Protein AF-A0A925WGH1-F1 (afdb_monomer)

Radius of gyration: 21.68 Å; Cα contacts (8 Å, |Δi|>4): 429; chains: 1; bounding box: 52×58×52 Å

Mean predicted aligned error: 11.9 Å

pLDDT: mean 77.91, std 24.42, range [24.41, 98.56]

Sequence (224 aa):
MNVTDFHYSFQSMNTTSNRLSAKKLHCAAAFIGALLLISIQCGCTTPARLLDRETVMGQLQKGQTPAQVRQILGTPAYSETGANNKTMDVFIVQIPTLVEVGRMASLEVRSVFVRYDGAGKAEKFSHHIGHAKGFAVARGEIWRAGRPLSMEKIRQIKPGETTKDEAIDLFGPPTIEGFDVYGLTLLRWIYAEGRDVSILRGQELLVRVDVEVVMDFAHRNLKP

Structure (mmCIF, N/CA/C/O backbone):
data_AF-A0A925WGH1-F1
#
_entry.id   AF-A0A925WGH1-F1
#
loop_
_atom_site.group_PDB
_atom_site.id
_atom_site.type_symbol
_atom_site.label_atom_id
_atom_site.label_alt_id
_atom_site.label_comp_id
_atom_site.label_asym_id
_atom_site.label_entity_id
_atom_site.label_seq_id
_atom_site.pdbx_PDB_ins_code
_atom_site.Cartn_x
_atom_site.Cartn_y
_atom_site.Cartn_z
_atom_site.occupancy
_atom_site.B_iso_or_equiv
_atom_site.auth_seq_id
_atom_site.auth_comp_id
_atom_site.auth_asym_id
_atom_site.auth_atom_id
_atom_site.pdbx_PDB_model_num
ATOM 1 N N . MET A 1 1 ? -24.608 3.575 -13.856 1.00 30.97 1 MET A N 1
ATOM 2 C CA . MET A 1 1 ? -24.194 3.722 -12.445 1.00 30.97 1 MET A CA 1
ATOM 3 C C . MET A 1 1 ? -23.036 4.696 -12.420 1.00 30.97 1 MET A C 1
ATOM 5 O O . MET A 1 1 ? -22.069 4.476 -13.136 1.00 30.97 1 MET A O 1
ATOM 9 N N . ASN A 1 2 ? -23.212 5.820 -11.726 1.00 24.41 2 ASN A N 1
ATOM 10 C CA . ASN A 1 2 ? -22.301 6.960 -11.777 1.00 24.41 2 ASN A CA 1
ATOM 11 C C . ASN A 1 2 ? -20.975 6.618 -11.093 1.00 24.41 2 ASN A C 1
ATOM 13 O O . ASN A 1 2 ? -20.954 6.302 -9.907 1.00 24.41 2 ASN A O 1
ATOM 17 N N . VAL A 1 3 ? -19.888 6.692 -11.858 1.00 26.81 3 VAL A N 1
ATOM 18 C CA . VAL A 1 3 ? -18.514 6.652 -11.357 1.00 26.81 3 VAL A CA 1
ATOM 19 C C . VAL A 1 3 ? -18.208 8.053 -10.840 1.00 26.81 3 VAL A C 1
ATOM 21 O O . VAL A 1 3 ? -18.046 8.984 -11.621 1.00 26.81 3 VAL A O 1
ATOM 24 N N . THR A 1 4 ? -18.220 8.234 -9.523 1.00 29.42 4 THR A N 1
ATOM 25 C CA . THR A 1 4 ? -17.715 9.454 -8.887 1.00 29.42 4 THR A CA 1
ATOM 26 C C . THR A 1 4 ? -16.201 9.521 -9.055 1.00 29.42 4 THR A C 1
ATOM 28 O O . THR A 1 4 ? -15.478 8.652 -8.566 1.00 29.42 4 THR A O 1
ATOM 31 N N . ASP A 1 5 ? -15.741 10.562 -9.747 1.00 26.86 5 ASP A N 1
ATOM 32 C CA . ASP A 1 5 ? -14.343 10.969 -9.839 1.00 26.86 5 ASP A CA 1
ATOM 33 C C . ASP A 1 5 ? -13.769 11.240 -8.440 1.00 26.86 5 ASP A C 1
ATOM 35 O O . ASP A 1 5 ? -14.167 12.186 -7.758 1.00 26.86 5 ASP A O 1
ATOM 39 N N . PHE A 1 6 ? -12.797 10.431 -8.014 1.00 35.41 6 PHE A N 1
ATOM 40 C CA . PHE A 1 6 ? -11.997 10.702 -6.821 1.00 35.41 6 PHE A CA 1
ATOM 41 C C . PHE A 1 6 ? -10.639 11.279 -7.234 1.00 35.41 6 PHE A C 1
ATOM 43 O O . PHE A 1 6 ? -9.734 10.578 -7.693 1.00 35.41 6 PHE A O 1
ATOM 50 N N . HIS A 1 7 ? -10.493 12.596 -7.079 1.00 27.34 7 HIS A N 1
ATOM 51 C CA . HIS A 1 7 ? -9.228 13.305 -7.254 1.00 27.34 7 HIS A CA 1
ATOM 52 C C . HIS A 1 7 ? -8.282 13.040 -6.073 1.00 27.34 7 HIS A C 1
ATOM 54 O O . HIS A 1 7 ? -8.390 13.661 -5.020 1.00 27.34 7 HIS A O 1
ATOM 60 N N . TYR A 1 8 ? -7.297 12.162 -6.273 1.00 39.12 8 TYR A N 1
ATOM 61 C CA . TYR A 1 8 ? -6.131 12.054 -5.393 1.00 39.12 8 TYR A CA 1
ATOM 62 C C . TYR A 1 8 ? -5.013 12.982 -5.888 1.00 39.12 8 TYR A C 1
ATOM 64 O O . TYR A 1 8 ? -4.346 12.696 -6.884 1.00 39.12 8 TYR A O 1
ATOM 72 N N . SER A 1 9 ? -4.807 14.090 -5.175 1.00 28.09 9 SER A N 1
ATOM 73 C CA . SER A 1 9 ? -3.670 15.001 -5.339 1.00 28.09 9 SER A CA 1
ATOM 74 C C . SER A 1 9 ? -2.434 14.413 -4.649 1.00 28.09 9 SER A C 1
ATOM 76 O O . SER A 1 9 ? -2.395 14.307 -3.426 1.00 28.09 9 SER A O 1
ATOM 78 N N . PHE A 1 10 ? -1.426 14.023 -5.430 1.00 35.16 10 PHE A N 1
ATOM 79 C CA . PHE A 1 10 ? -0.077 13.758 -4.931 1.00 35.16 10 PHE A CA 1
ATOM 80 C C . PHE A 1 10 ? 0.727 15.048 -5.124 1.00 35.16 10 PHE A C 1
ATOM 82 O O . PHE A 1 10 ? 1.068 15.401 -6.252 1.00 35.16 10 PHE A O 1
ATOM 89 N N . GLN A 1 11 ? 0.957 15.804 -4.049 1.00 28.95 11 GLN A N 1
ATOM 90 C CA . GLN A 1 11 ? 1.794 17.002 -4.116 1.00 28.95 11 GLN A CA 1
ATOM 91 C C . GLN A 1 11 ? 3.266 16.588 -4.212 1.00 28.95 11 GLN A C 1
ATOM 93 O O . GLN A 1 11 ? 3.824 15.995 -3.292 1.00 28.95 11 GLN A O 1
ATOM 98 N N . SER A 1 12 ? 3.896 16.922 -5.337 1.00 29.06 12 SER A N 1
ATOM 99 C CA . SER A 1 12 ? 5.344 16.875 -5.514 1.00 29.06 12 SER A CA 1
ATOM 100 C C . SER A 1 12 ? 6.014 17.860 -4.549 1.00 29.06 12 SER A C 1
ATOM 102 O O . SER A 1 12 ? 5.742 19.062 -4.596 1.00 29.06 12 SER A O 1
ATOM 104 N N . MET A 1 13 ? 6.899 17.370 -3.680 1.00 29.16 13 MET A N 1
ATOM 105 C CA . MET A 1 13 ? 7.741 18.218 -2.834 1.00 29.16 13 MET A CA 1
ATOM 106 C C . MET A 1 13 ? 8.741 18.995 -3.705 1.00 29.16 13 MET A C 1
ATOM 108 O O . MET A 1 13 ? 9.728 18.436 -4.175 1.00 29.16 13 MET A O 1
ATOM 112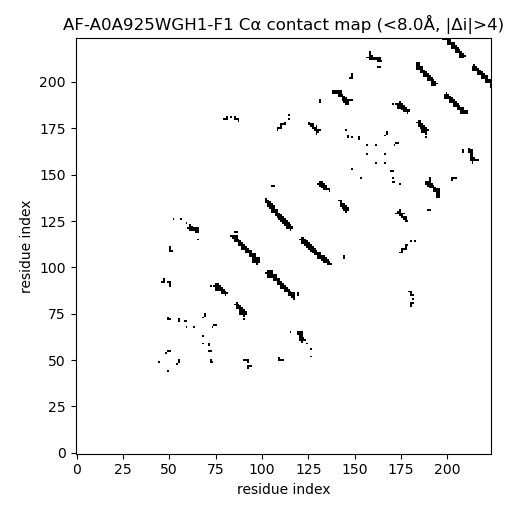 N N . ASN A 1 14 ? 8.495 20.293 -3.901 1.00 26.78 14 ASN A N 1
ATOM 113 C CA . ASN A 1 14 ? 9.469 21.221 -4.475 1.00 26.78 14 ASN A CA 1
ATOM 114 C C . ASN A 1 14 ? 10.491 21.630 -3.406 1.00 26.78 14 ASN A C 1
ATOM 116 O O . ASN A 1 14 ? 10.173 22.337 -2.449 1.00 26.78 14 ASN A O 1
ATOM 120 N N . THR A 1 15 ? 11.742 21.223 -3.597 1.00 29.84 15 THR A N 1
ATOM 121 C CA . THR A 1 15 ? 12.909 21.750 -2.889 1.00 29.84 15 THR A CA 1
ATOM 122 C C . THR A 1 15 ? 13.205 23.163 -3.388 1.00 29.84 15 THR A C 1
ATOM 124 O O . THR A 1 15 ? 13.647 23.356 -4.518 1.00 29.84 15 THR A O 1
ATOM 127 N N . THR A 1 16 ? 12.984 24.174 -2.543 1.00 30.89 16 THR A N 1
ATOM 128 C CA . THR A 1 16 ? 13.428 25.544 -2.842 1.00 30.89 16 THR A CA 1
ATOM 129 C C . THR A 1 16 ? 14.657 25.873 -2.007 1.00 30.89 16 THR A C 1
ATOM 131 O O . THR A 1 16 ? 14.627 25.863 -0.779 1.00 30.89 16 THR A O 1
ATOM 134 N N . SER A 1 17 ? 15.748 26.112 -2.729 1.00 30.12 17 SER A N 1
ATOM 135 C CA . SER A 1 17 ? 17.072 26.497 -2.256 1.00 30.12 17 SER A CA 1
ATOM 136 C C . SER A 1 17 ? 17.115 27.935 -1.717 1.00 30.12 17 SER A C 1
ATOM 138 O O . SER A 1 17 ? 16.376 28.818 -2.148 1.00 30.12 17 SER A O 1
ATOM 140 N N . ASN A 1 18 ? 18.033 28.126 -0.772 1.00 30.14 18 ASN A N 1
ATOM 141 C CA . ASN A 1 18 ? 18.360 29.309 0.017 1.00 30.14 18 ASN A CA 1
ATOM 142 C C . ASN A 1 18 ? 18.475 30.648 -0.742 1.00 30.14 18 ASN A C 1
ATOM 144 O O . ASN A 1 18 ? 19.152 30.749 -1.765 1.00 30.14 18 ASN A O 1
ATOM 148 N N . ARG A 1 19 ? 18.023 31.728 -0.086 1.00 33.91 19 ARG A N 1
ATOM 149 C CA . ARG A 1 19 ? 18.713 33.032 -0.090 1.00 33.91 19 ARG A CA 1
ATOM 150 C C . ARG A 1 19 ? 18.736 33.627 1.318 1.00 33.91 19 ARG A C 1
ATOM 152 O O . ARG A 1 19 ? 17.717 34.049 1.852 1.00 33.91 19 ARG A O 1
ATOM 159 N N . LEU A 1 20 ? 19.938 33.663 1.886 1.00 34.22 20 LEU A N 1
ATOM 160 C CA . LEU A 1 20 ? 20.304 34.435 3.069 1.00 34.22 20 LEU A CA 1
ATOM 161 C C . LEU A 1 20 ? 20.317 35.930 2.722 1.00 34.22 20 LEU A C 1
ATOM 163 O O . LEU A 1 20 ? 20.953 36.334 1.750 1.00 34.22 20 LEU A O 1
ATOM 167 N N . SER A 1 21 ? 19.675 36.751 3.552 1.00 31.67 21 SER A N 1
ATOM 168 C CA . SER A 1 21 ? 19.908 38.195 3.612 1.00 31.67 21 SER A CA 1
ATOM 169 C C . SER A 1 21 ? 20.188 38.582 5.059 1.00 31.67 21 SER A C 1
ATOM 171 O O . SER A 1 21 ? 19.342 38.433 5.937 1.00 31.67 21 SER A O 1
ATOM 173 N N . ALA A 1 22 ? 21.399 39.082 5.284 1.00 37.50 22 ALA A N 1
ATOM 174 C CA . ALA A 1 22 ? 21.918 39.534 6.562 1.00 37.50 22 ALA A CA 1
ATOM 175 C C . ALA A 1 22 ? 21.182 40.776 7.091 1.00 37.50 22 ALA A C 1
ATOM 177 O O . ALA A 1 22 ? 21.002 41.745 6.353 1.00 37.50 22 ALA A O 1
ATOM 178 N N . LYS A 1 23 ? 20.873 40.799 8.394 1.00 35.19 23 LYS A N 1
ATOM 179 C CA . LYS A 1 23 ? 20.770 42.035 9.186 1.00 35.19 23 LYS A CA 1
ATOM 180 C C . LYS A 1 23 ? 21.361 41.834 10.585 1.00 35.19 23 LYS A C 1
ATOM 182 O O . LYS A 1 23 ? 21.369 40.741 11.135 1.00 35.19 23 LYS A O 1
ATOM 187 N N . LYS A 1 24 ? 21.949 42.929 11.059 1.00 34.53 24 LYS A N 1
ATOM 188 C CA . LYS A 1 24 ? 22.970 43.082 12.099 1.00 34.53 24 LYS A CA 1
ATOM 189 C C . LYS A 1 24 ? 22.468 42.821 13.532 1.00 34.53 24 LYS A C 1
ATOM 191 O O . LYS A 1 24 ? 21.409 43.306 13.900 1.00 34.53 24 LYS A O 1
ATOM 196 N N . LEU A 1 25 ? 23.307 42.111 14.297 1.00 37.28 25 LEU A N 1
ATOM 197 C CA . LEU A 1 25 ? 23.880 42.422 15.624 1.00 37.28 25 LEU A CA 1
ATOM 198 C C . LEU A 1 25 ? 23.123 43.424 16.536 1.00 37.28 25 LEU A C 1
ATOM 200 O O . LEU A 1 25 ? 22.926 44.561 16.115 1.00 37.28 25 LEU A O 1
ATOM 204 N N . HIS A 1 26 ? 22.827 43.048 17.794 1.00 33.53 26 HIS A N 1
ATOM 205 C CA . HIS A 1 26 ? 23.411 43.566 19.063 1.00 33.53 26 HIS A CA 1
ATOM 206 C C . HIS A 1 26 ? 22.683 42.985 20.308 1.00 33.53 26 HIS A C 1
ATOM 208 O O . HIS A 1 26 ? 21.515 42.625 20.224 1.00 33.53 26 HIS A O 1
ATOM 214 N N . CYS A 1 27 ? 23.396 42.972 21.449 1.00 31.17 27 CYS A N 1
ATOM 215 C CA . CYS A 1 27 ? 23.020 42.594 22.833 1.00 31.17 27 CYS A CA 1
ATOM 216 C C . CYS A 1 27 ? 23.111 41.088 23.173 1.00 31.17 27 CYS A C 1
ATOM 218 O O . CYS A 1 27 ? 22.267 40.301 22.774 1.00 31.17 27 CYS A O 1
ATOM 220 N N . ALA A 1 28 ? 24.206 40.576 23.748 1.00 33.53 28 ALA A N 1
ATOM 221 C CA . ALA A 1 28 ? 24.817 40.810 25.073 1.00 33.53 28 ALA A CA 1
ATOM 222 C C . ALA A 1 28 ? 24.379 39.763 26.122 1.00 33.53 28 ALA A C 1
ATOM 224 O O . ALA A 1 28 ? 23.272 39.798 26.638 1.00 33.53 28 ALA A O 1
ATOM 225 N N . ALA A 1 29 ? 25.320 38.855 26.408 1.00 36.31 29 ALA A N 1
ATOM 226 C CA . ALA A 1 29 ? 25.646 38.259 27.706 1.00 36.31 29 ALA A CA 1
ATOM 227 C C . ALA A 1 29 ? 24.509 37.811 28.650 1.00 36.31 29 ALA A C 1
ATOM 229 O O . ALA A 1 29 ? 24.068 38.577 29.497 1.00 36.31 29 ALA A O 1
ATOM 230 N N . ALA A 1 30 ? 24.170 36.519 28.591 1.00 37.28 30 ALA A N 1
ATOM 231 C CA . ALA A 1 30 ? 23.987 35.603 29.731 1.00 37.28 30 ALA A CA 1
ATOM 232 C C . ALA A 1 30 ? 23.382 34.296 29.191 1.00 37.28 30 ALA A C 1
ATOM 234 O O . ALA A 1 30 ? 22.324 34.363 28.588 1.00 37.28 30 ALA A O 1
ATOM 235 N N . PHE A 1 31 ? 24.072 33.160 29.377 1.00 37.22 31 PHE A N 1
ATOM 236 C CA . PHE A 1 31 ? 23.648 31.739 29.221 1.00 37.22 31 PHE A CA 1
ATOM 237 C C . PHE A 1 31 ? 24.758 30.840 28.628 1.00 37.22 31 PHE A C 1
ATOM 239 O O . PHE A 1 31 ? 24.518 29.912 27.859 1.00 37.22 31 PHE A O 1
ATOM 246 N N . ILE A 1 32 ? 26.014 31.068 29.021 1.00 41.94 32 ILE A N 1
ATOM 247 C CA . ILE A 1 32 ? 27.099 30.097 28.814 1.00 41.94 32 ILE A CA 1
ATOM 248 C C . ILE A 1 32 ? 27.026 29.115 29.991 1.00 41.94 32 ILE A C 1
ATOM 250 O O . ILE A 1 32 ? 27.638 29.336 31.028 1.00 41.94 32 ILE A O 1
ATOM 254 N N . GLY A 1 33 ? 26.178 28.090 29.882 1.00 34.19 33 GLY A N 1
ATOM 255 C CA . GLY A 1 33 ? 26.025 27.085 30.945 1.00 34.19 33 GLY A CA 1
ATOM 256 C C . GLY A 1 33 ? 24.906 26.058 30.754 1.00 34.19 33 GLY A C 1
ATOM 257 O O . GLY A 1 33 ? 24.951 25.008 31.380 1.00 34.19 33 GLY A O 1
ATOM 258 N N . ALA A 1 34 ? 23.944 26.306 29.856 1.00 39.12 34 ALA A N 1
ATOM 259 C CA . ALA A 1 34 ? 22.829 25.384 29.578 1.00 39.12 34 ALA A CA 1
ATOM 260 C C . ALA A 1 34 ? 22.739 24.930 28.104 1.00 39.12 34 ALA A C 1
ATOM 262 O O . ALA A 1 34 ? 21.738 24.358 27.686 1.00 39.12 34 ALA A O 1
ATOM 263 N N . LEU A 1 35 ? 23.784 25.174 27.304 1.00 37.88 35 LEU A N 1
ATOM 264 C CA . LEU A 1 35 ? 23.822 24.890 25.858 1.00 37.88 35 LEU A CA 1
ATOM 265 C C . LEU A 1 35 ? 24.656 23.649 25.485 1.00 37.88 35 LEU A C 1
ATOM 267 O O . LEU A 1 35 ? 24.802 23.334 24.310 1.00 37.88 35 LEU A O 1
ATOM 271 N N . LEU A 1 36 ? 25.173 22.919 26.480 1.00 37.09 36 LEU A N 1
ATOM 272 C CA . LEU A 1 36 ? 26.062 21.759 26.303 1.00 37.09 36 LEU A CA 1
ATOM 273 C C . LEU A 1 36 ? 25.403 20.406 26.638 1.00 37.09 36 LEU A C 1
ATOM 275 O O . LEU A 1 36 ? 26.091 19.400 26.764 1.00 37.09 36 LEU A O 1
ATOM 279 N N . LEU A 1 37 ? 24.067 20.376 26.740 1.00 37.41 37 LEU A N 1
ATOM 280 C CA . LEU A 1 37 ? 23.257 19.156 26.907 1.00 37.41 37 LEU A CA 1
ATOM 281 C C . LEU A 1 37 ? 22.211 18.947 25.787 1.00 37.41 37 LEU A C 1
ATOM 283 O O . LEU A 1 37 ? 21.395 18.039 25.883 1.00 37.41 37 LEU A O 1
ATOM 287 N N . ILE A 1 38 ? 22.252 19.735 24.700 1.00 42.97 38 ILE A N 1
ATOM 288 C CA . ILE A 1 38 ? 21.354 19.596 23.523 1.00 42.97 38 ILE A CA 1
ATOM 289 C C . ILE A 1 38 ? 22.114 19.052 22.291 1.00 42.97 38 ILE A C 1
ATOM 291 O O . ILE A 1 38 ? 21.666 19.153 21.156 1.00 42.97 38 ILE A O 1
ATOM 295 N N . SER A 1 39 ? 23.296 18.463 22.475 1.00 40.00 39 SER A N 1
ATOM 296 C CA . SER A 1 39 ? 24.137 17.977 21.364 1.00 40.00 39 SER A CA 1
ATOM 297 C C . SER A 1 39 ? 24.328 16.459 21.323 1.00 40.00 39 SER A C 1
ATOM 299 O O . SER A 1 39 ? 25.095 15.965 20.500 1.00 40.00 39 SER A O 1
ATOM 301 N N . ILE A 1 40 ? 23.591 15.689 22.130 1.00 45.47 40 ILE A N 1
ATOM 302 C CA . ILE A 1 40 ? 23.620 14.224 22.069 1.00 45.47 40 ILE A CA 1
ATOM 303 C C . ILE A 1 40 ? 22.196 13.718 21.861 1.00 45.47 40 ILE A C 1
ATOM 305 O O . ILE A 1 40 ? 21.434 13.612 22.812 1.00 45.47 40 ILE A O 1
ATOM 309 N N . GLN A 1 41 ? 21.880 13.452 20.590 1.00 40.22 41 GLN A N 1
ATOM 310 C CA . GLN A 1 41 ? 20.882 12.513 20.040 1.00 40.22 41 GLN A CA 1
ATOM 311 C C . GLN A 1 41 ? 20.218 13.020 18.746 1.00 40.22 41 GLN A C 1
ATOM 313 O O . GLN A 1 41 ? 19.086 12.673 18.436 1.00 40.22 41 GLN A O 1
ATOM 318 N N . CYS A 1 42 ? 20.958 13.713 17.875 1.00 40.34 42 CYS A N 1
ATOM 319 C CA . CYS A 1 42 ? 20.701 13.563 16.440 1.00 40.34 42 CYS A CA 1
ATOM 320 C C . CYS A 1 42 ? 21.303 12.228 15.984 1.00 40.34 42 CYS A C 1
ATOM 322 O O . CYS A 1 42 ? 22.287 12.181 15.248 1.00 40.34 42 CYS A O 1
ATOM 324 N N . GLY A 1 43 ? 20.727 11.122 16.463 1.00 41.47 43 GLY A N 1
ATOM 325 C CA . GLY A 1 43 ? 20.835 9.857 15.759 1.00 41.47 43 GLY A CA 1
ATOM 326 C C . GLY A 1 43 ? 20.137 10.068 14.426 1.00 41.47 43 GLY A C 1
ATOM 327 O O . GLY A 1 43 ? 18.915 9.973 14.353 1.00 41.47 43 GLY A O 1
ATOM 328 N N . CYS A 1 44 ? 20.896 10.457 13.401 1.00 50.38 44 CYS A N 1
ATOM 329 C CA . CYS A 1 44 ? 20.422 10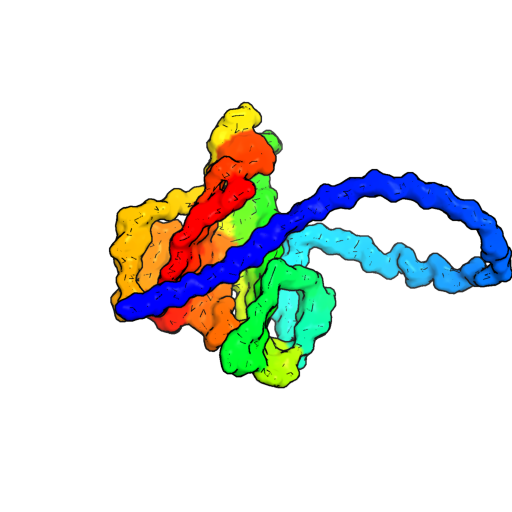.544 12.028 1.00 50.38 44 CYS A CA 1
ATOM 330 C C . CYS A 1 44 ? 19.996 9.140 11.602 1.00 50.38 44 CYS A C 1
ATOM 332 O O . CYS A 1 44 ? 20.776 8.371 11.043 1.00 50.38 44 CYS A O 1
ATOM 334 N N . THR A 1 4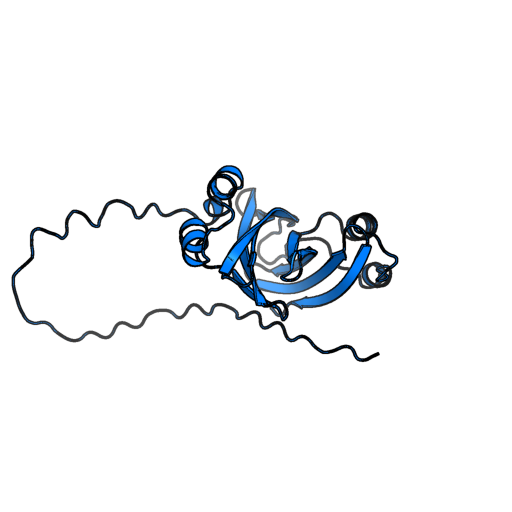5 ? 18.763 8.779 11.942 1.00 51.12 45 THR A N 1
ATOM 335 C CA . THR A 1 45 ? 18.130 7.551 11.495 1.00 51.12 45 THR A CA 1
ATOM 336 C C . THR A 1 45 ? 18.058 7.679 9.986 1.00 51.12 45 THR A C 1
ATOM 338 O O . THR A 1 45 ? 17.358 8.543 9.459 1.00 51.12 45 THR A O 1
ATOM 341 N N . THR A 1 46 ? 18.867 6.899 9.275 1.00 57.47 46 THR A N 1
ATOM 342 C CA . THR A 1 46 ? 18.822 6.903 7.818 1.00 57.47 46 THR A CA 1
ATOM 343 C C . THR A 1 46 ? 17.412 6.481 7.383 1.00 57.47 46 THR A C 1
ATOM 345 O O . THR A 1 46 ? 16.840 5.583 8.008 1.00 57.47 46 THR A O 1
ATOM 348 N N . PRO A 1 47 ? 16.834 7.080 6.323 1.00 56.53 47 PRO A N 1
ATOM 349 C CA . PRO A 1 47 ? 15.501 6.731 5.810 1.00 56.53 47 PRO A CA 1
ATOM 350 C C . PRO A 1 47 ? 15.259 5.223 5.650 1.00 56.53 47 PRO A C 1
ATOM 352 O O . PRO A 1 47 ? 14.147 4.746 5.847 1.00 56.53 47 PRO A O 1
ATOM 355 N N . ALA A 1 48 ? 16.318 4.456 5.375 1.00 55.66 48 ALA A N 1
ATOM 356 C CA . ALA A 1 48 ? 16.272 3.003 5.257 1.00 55.66 48 ALA A CA 1
ATOM 357 C C . ALA A 1 48 ? 15.901 2.265 6.563 1.00 55.66 48 ALA A C 1
ATOM 359 O O . ALA A 1 48 ? 15.285 1.204 6.504 1.00 55.66 48 ALA A O 1
ATOM 360 N N . ARG A 1 49 ? 16.242 2.812 7.739 1.00 64.62 49 ARG A N 1
ATOM 361 C CA . ARG A 1 49 ? 15.918 2.209 9.047 1.00 64.62 49 ARG A CA 1
ATOM 362 C C . ARG A 1 49 ? 14.535 2.585 9.573 1.00 64.62 49 ARG A C 1
ATOM 364 O O . ARG A 1 49 ? 14.015 1.881 10.428 1.00 64.62 49 ARG A O 1
ATOM 371 N N . LEU A 1 50 ? 13.936 3.661 9.059 1.00 70.06 50 LEU A N 1
ATOM 372 C CA . LEU A 1 50 ? 12.702 4.234 9.605 1.00 70.06 50 LEU A CA 1
ATOM 373 C C . LEU A 1 50 ? 11.497 3.286 9.549 1.00 70.06 50 LEU A C 1
ATOM 375 O O . LEU A 1 50 ? 10.648 3.377 10.424 1.00 70.06 50 LEU A O 1
ATOM 379 N N . LEU A 1 51 ? 11.437 2.362 8.580 1.00 83.56 51 LEU A N 1
ATOM 380 C CA . LEU A 1 51 ? 10.350 1.376 8.446 1.00 83.56 51 LEU A CA 1
ATOM 381 C C . LEU A 1 51 ? 10.846 -0.078 8.424 1.00 83.56 51 LEU A C 1
ATOM 383 O O . LEU A 1 51 ? 10.250 -0.944 7.778 1.00 83.56 51 LEU A O 1
ATOM 387 N N . ASP A 1 52 ? 11.965 -0.352 9.091 1.00 83.38 52 ASP A N 1
ATOM 388 C CA . ASP A 1 52 ? 12.412 -1.726 9.300 1.00 83.38 52 ASP A CA 1
ATOM 389 C C . ASP A 1 52 ? 11.418 -2.508 10.179 1.00 83.38 52 ASP A C 1
ATOM 391 O O . ASP A 1 52 ? 10.973 -2.003 11.212 1.00 83.38 52 ASP A O 1
ATOM 395 N N . ARG A 1 53 ? 11.041 -3.727 9.760 1.00 80.81 53 ARG A N 1
ATOM 396 C CA . ARG A 1 53 ? 9.934 -4.479 10.380 1.00 80.81 53 ARG A CA 1
ATOM 397 C C . ARG A 1 53 ? 10.174 -4.736 11.861 1.00 80.81 53 ARG A C 1
ATOM 399 O O . ARG A 1 53 ? 9.270 -4.506 12.663 1.00 80.81 53 ARG A O 1
ATOM 406 N N . GLU A 1 54 ? 11.361 -5.231 12.200 1.00 81.94 54 GLU A N 1
ATOM 407 C CA . GLU A 1 54 ? 11.714 -5.619 13.568 1.00 81.94 54 GLU A CA 1
ATOM 408 C C . GLU A 1 54 ? 11.753 -4.394 14.477 1.00 81.94 54 GLU A C 1
ATOM 410 O O . GLU A 1 54 ? 11.234 -4.414 15.591 1.00 81.94 54 GLU A O 1
ATOM 415 N N . THR A 1 55 ? 12.291 -3.293 13.952 1.00 79.31 55 THR A N 1
ATOM 416 C CA . THR A 1 55 ? 12.400 -2.032 14.685 1.00 79.31 55 THR A CA 1
ATOM 417 C C . THR A 1 55 ? 11.028 -1.403 14.934 1.00 79.31 55 THR A C 1
ATOM 419 O O . THR A 1 55 ? 10.757 -0.924 16.034 1.00 79.31 55 THR A O 1
ATOM 422 N N . VAL A 1 56 ? 10.152 -1.391 13.928 1.00 84.69 56 VAL A N 1
ATOM 423 C CA . VAL A 1 56 ? 8.890 -0.643 13.972 1.00 84.69 56 VAL A CA 1
ATOM 424 C C . VAL A 1 56 ? 7.758 -1.426 14.620 1.00 84.69 56 VAL A C 1
ATOM 426 O O . VAL A 1 56 ? 7.071 -0.902 15.499 1.00 84.69 56 VAL A O 1
ATOM 429 N N . MET A 1 57 ? 7.540 -2.675 14.210 1.00 87.06 57 MET A N 1
ATOM 430 C CA . MET A 1 57 ? 6.344 -3.406 14.633 1.00 87.06 57 MET A CA 1
ATOM 431 C C . MET A 1 57 ? 6.377 -3.781 16.119 1.00 87.06 57 MET A C 1
ATOM 433 O O . MET A 1 57 ? 5.319 -3.992 16.700 1.00 87.06 57 MET A O 1
ATOM 437 N N . GLY A 1 58 ? 7.558 -3.800 16.750 1.00 88.38 58 GLY A N 1
ATOM 438 C CA . GLY A 1 58 ? 7.692 -3.960 18.202 1.00 88.38 58 GLY A CA 1
ATOM 439 C C . GLY A 1 58 ? 7.336 -2.710 19.021 1.00 88.38 58 GLY A C 1
ATOM 440 O O . GLY A 1 58 ? 7.052 -2.823 20.211 1.00 88.38 58 GLY A O 1
ATOM 441 N N . GLN A 1 59 ? 7.334 -1.521 18.407 1.00 91.38 59 GLN A N 1
ATOM 442 C CA . GLN A 1 59 ? 7.046 -0.246 19.083 1.00 91.38 59 GLN A CA 1
ATOM 443 C C . GLN A 1 59 ? 5.593 0.217 18.902 1.00 91.38 59 GLN A C 1
ATOM 445 O O . GLN A 1 59 ? 5.084 1.006 19.705 1.00 91.38 59 GLN A O 1
ATOM 450 N N . LEU A 1 60 ? 4.916 -0.262 17.855 1.00 94.88 60 LEU A N 1
ATOM 451 C CA . LEU A 1 60 ? 3.518 0.061 17.586 1.00 94.88 60 LEU A CA 1
ATOM 452 C C . LEU A 1 60 ? 2.580 -0.749 18.480 1.00 94.88 60 LEU A C 1
ATOM 454 O O . LEU A 1 60 ? 2.677 -1.971 18.577 1.00 94.88 60 LEU A O 1
ATOM 458 N N . GLN A 1 61 ? 1.641 -0.058 19.123 1.00 96.94 61 GLN A N 1
ATOM 459 C CA . GLN A 1 61 ? 0.702 -0.651 20.072 1.00 96.94 61 GLN A CA 1
ATOM 460 C C . GLN A 1 61 ? -0.694 -0.062 19.896 1.00 96.94 61 GLN A C 1
ATOM 462 O O . GLN A 1 61 ? -0.862 1.142 19.679 1.00 96.94 61 GLN A O 1
ATOM 467 N N . LYS A 1 62 ? -1.722 -0.911 20.025 1.00 97.69 62 LYS A N 1
ATOM 468 C CA . LYS A 1 62 ? -3.113 -0.443 20.024 1.00 97.69 62 LYS A CA 1
ATOM 469 C C . LYS A 1 62 ? -3.324 0.574 21.151 1.00 97.69 62 LYS A C 1
ATOM 471 O O . LYS A 1 62 ? -2.751 0.437 22.226 1.00 97.69 62 LYS A O 1
ATOM 476 N N . GLY A 1 63 ? -4.147 1.588 20.907 1.00 98.12 63 GLY A N 1
ATOM 477 C CA . GLY A 1 63 ? -4.395 2.676 21.856 1.00 98.12 63 GLY A CA 1
ATOM 478 C C . GLY A 1 63 ? -3.447 3.874 21.726 1.00 98.12 63 GLY A C 1
ATOM 479 O O . GLY A 1 63 ? -3.706 4.914 22.337 1.00 98.12 63 GLY A O 1
ATOM 480 N N . GLN A 1 64 ? -2.382 3.783 20.923 1.00 98.38 64 GLN A N 1
ATOM 481 C CA . GLN A 1 64 ? -1.505 4.927 20.663 1.00 98.38 64 GLN A CA 1
ATOM 482 C C . GLN A 1 64 ? -2.247 6.050 19.927 1.00 98.38 64 GLN A C 1
ATOM 484 O O . GLN A 1 64 ? -3.087 5.803 19.061 1.00 98.38 64 GLN A O 1
ATOM 489 N N . THR A 1 65 ? -1.935 7.299 20.265 1.00 98.38 65 THR A N 1
ATOM 490 C CA . THR A 1 65 ? -2.418 8.474 19.528 1.00 98.38 65 THR A CA 1
ATOM 491 C C . THR A 1 65 ? -1.604 8.684 18.247 1.00 98.38 65 THR A C 1
ATOM 493 O O . THR A 1 65 ? -0.457 8.230 18.171 1.00 98.38 65 THR A O 1
ATOM 496 N N . PRO A 1 66 ? -2.119 9.446 17.264 1.00 97.50 66 PRO A N 1
ATOM 497 C CA . PRO A 1 66 ? -1.348 9.812 16.080 1.00 97.50 66 PRO A CA 1
ATOM 498 C C . PRO A 1 66 ? -0.003 10.467 16.408 1.00 97.50 66 PRO A C 1
ATOM 500 O O . PRO A 1 66 ? 0.993 10.185 15.755 1.00 97.50 66 PRO A O 1
ATOM 503 N N . ALA A 1 67 ? 0.063 11.300 17.452 1.00 97.06 67 ALA A N 1
ATOM 504 C CA . ALA A 1 67 ? 1.313 11.931 17.873 1.00 97.06 67 ALA A CA 1
ATOM 505 C C . ALA A 1 67 ? 2.357 10.902 18.342 1.00 97.06 67 ALA A C 1
ATOM 507 O O . ALA A 1 67 ? 3.519 10.997 17.959 1.00 97.06 67 ALA A O 1
ATOM 508 N N . GLN A 1 68 ? 1.937 9.892 19.113 1.00 96.75 68 GLN A N 1
ATOM 509 C CA . GLN A 1 68 ? 2.821 8.815 19.574 1.00 96.75 68 GLN A CA 1
ATOM 510 C C . GLN A 1 68 ? 3.317 7.958 18.405 1.00 96.75 68 GLN A C 1
ATOM 512 O O . GLN A 1 68 ? 4.508 7.683 18.307 1.00 96.75 68 GLN A O 1
ATOM 517 N N . VAL A 1 69 ? 2.427 7.593 17.477 1.00 96.44 69 VAL A N 1
ATOM 518 C CA . VAL A 1 69 ? 2.802 6.835 16.272 1.00 96.44 69 VAL A CA 1
ATOM 519 C C . VAL A 1 69 ? 3.796 7.625 15.416 1.00 96.44 69 VAL A C 1
ATOM 521 O O . VAL A 1 69 ? 4.801 7.081 14.967 1.00 96.44 69 VAL A O 1
ATOM 524 N N . ARG A 1 70 ? 3.566 8.927 15.227 1.00 94.31 70 ARG A N 1
ATOM 525 C CA . ARG A 1 70 ? 4.441 9.805 14.430 1.00 94.31 70 ARG A CA 1
ATOM 526 C C . ARG A 1 70 ? 5.782 10.092 15.101 1.00 94.31 70 ARG A C 1
ATOM 528 O O . ARG A 1 70 ? 6.760 10.350 14.410 1.00 94.31 70 ARG A O 1
ATOM 535 N N . GLN A 1 71 ? 5.870 9.997 16.426 1.00 92.06 71 GLN A N 1
ATOM 536 C CA . GLN A 1 71 ? 7.155 10.030 17.126 1.00 92.06 71 GLN A CA 1
ATOM 537 C C . GLN A 1 71 ? 8.024 8.807 16.784 1.00 92.06 71 GLN A C 1
ATOM 539 O O . GLN A 1 71 ? 9.245 8.924 16.755 1.00 92.06 71 GLN A O 1
ATOM 544 N N . ILE A 1 72 ? 7.399 7.659 16.494 1.00 91.44 72 ILE A N 1
ATOM 545 C CA . ILE A 1 72 ? 8.082 6.413 16.111 1.00 91.44 72 ILE A CA 1
ATOM 546 C C . ILE A 1 72 ? 8.399 6.407 14.607 1.00 91.44 72 ILE A C 1
ATOM 548 O O . ILE A 1 72 ? 9.522 6.108 14.210 1.00 91.44 72 ILE A O 1
ATOM 552 N N . LEU A 1 73 ? 7.409 6.730 13.767 1.00 91.56 73 LEU A N 1
ATOM 553 C CA . LEU A 1 73 ? 7.467 6.536 12.309 1.00 91.56 73 LEU A CA 1
ATOM 554 C C . LEU A 1 73 ? 7.807 7.798 11.509 1.00 91.56 73 LEU A C 1
ATOM 556 O O . LEU A 1 73 ? 8.020 7.729 10.299 1.00 91.56 73 LEU A O 1
ATOM 560 N N . GLY A 1 74 ? 7.838 8.959 12.160 1.00 91.38 74 GLY A N 1
ATOM 561 C CA . GLY A 1 74 ? 7.994 10.254 11.510 1.00 91.38 74 GLY A CA 1
ATOM 562 C C . GLY A 1 74 ? 6.685 10.796 10.931 1.00 91.38 74 GLY A C 1
ATOM 563 O O . GLY A 1 74 ? 5.598 10.598 11.470 1.00 91.38 74 GLY A O 1
ATOM 564 N N . THR A 1 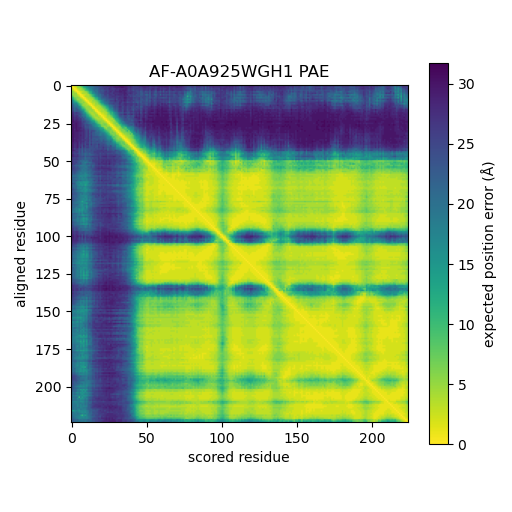75 ? 6.792 11.543 9.832 1.00 92.38 75 THR A N 1
ATOM 565 C CA . THR A 1 75 ? 5.628 12.136 9.154 1.00 92.38 75 THR A CA 1
ATOM 566 C C . THR A 1 75 ? 5.046 11.132 8.157 1.00 92.38 75 THR A C 1
ATOM 568 O O . THR A 1 75 ? 5.814 10.568 7.374 1.00 92.38 75 THR A O 1
ATOM 571 N N . PRO A 1 76 ? 3.722 10.893 8.149 1.00 95.50 76 PRO A N 1
ATOM 572 C CA . PRO A 1 76 ? 3.118 10.015 7.158 1.00 95.50 76 PRO A CA 1
ATOM 573 C C . PRO A 1 76 ? 3.272 10.604 5.754 1.00 95.50 76 PRO A C 1
ATOM 575 O O . PRO A 1 76 ? 3.212 11.818 5.563 1.00 95.50 76 PRO A O 1
ATOM 578 N N . ALA A 1 77 ? 3.426 9.735 4.758 1.00 93.50 77 ALA A N 1
ATOM 579 C CA . ALA A 1 77 ? 3.376 10.134 3.355 1.00 93.50 77 ALA A CA 1
ATOM 580 C C . ALA A 1 77 ? 1.988 10.684 2.987 1.00 93.50 77 ALA A C 1
ATOM 582 O O . ALA A 1 77 ? 1.866 11.538 2.112 1.00 93.50 77 ALA A O 1
ATOM 583 N N . TYR A 1 78 ? 0.944 10.183 3.651 1.00 93.31 78 TYR A N 1
ATOM 584 C CA . TYR A 1 78 ? -0.436 10.610 3.475 1.00 93.31 78 TYR A CA 1
ATOM 585 C C . TYR A 1 78 ? -1.295 10.198 4.678 1.00 93.31 78 TYR A C 1
ATOM 587 O O . TYR A 1 78 ? -1.033 9.171 5.309 1.00 93.31 78 TYR A O 1
ATOM 595 N N . SER A 1 79 ? -2.343 10.980 4.946 1.00 96.56 79 SER A N 1
ATOM 596 C CA . SER A 1 79 ? -3.374 10.686 5.940 1.00 96.56 79 SER A CA 1
ATOM 597 C C . SER A 1 79 ? -4.771 10.816 5.327 1.00 96.56 79 SER A C 1
ATOM 599 O O . SER A 1 79 ? -5.069 11.813 4.669 1.00 96.56 79 SER A O 1
ATOM 601 N N . GLU A 1 80 ? -5.644 9.849 5.596 1.00 96.44 80 GLU A N 1
ATOM 602 C CA . GLU A 1 80 ? -7.053 9.831 5.184 1.00 96.44 80 GLU A CA 1
ATOM 603 C C . GLU A 1 80 ? -7.968 9.863 6.400 1.00 96.44 80 GLU A C 1
ATOM 605 O O . GLU A 1 80 ? -7.687 9.188 7.384 1.00 96.44 80 GLU A O 1
ATOM 610 N N . THR A 1 81 ? -9.096 10.567 6.329 1.00 97.25 81 THR A N 1
ATOM 611 C CA . THR A 1 81 ? -10.200 10.380 7.281 1.00 97.25 81 THR A CA 1
ATOM 612 C C . THR A 1 81 ? -11.441 9.967 6.509 1.00 97.25 81 THR A C 1
ATOM 614 O O . THR A 1 81 ? -11.872 10.674 5.600 1.00 97.25 81 THR A O 1
ATOM 617 N N . GLY A 1 82 ? -11.976 8.796 6.842 1.00 94.88 82 GLY A N 1
ATOM 618 C CA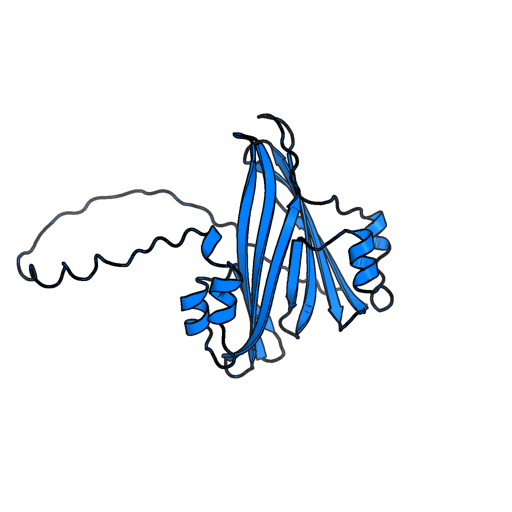 . GLY A 1 82 ? -13.136 8.214 6.185 1.00 94.88 82 GLY A CA 1
ATOM 619 C C . GLY A 1 82 ? -14.445 8.734 6.769 1.00 94.88 82 GLY A C 1
ATOM 620 O O . GLY A 1 82 ? -14.492 9.268 7.878 1.00 94.88 82 GLY A O 1
ATOM 621 N N . ALA A 1 83 ? -15.548 8.495 6.058 1.00 96.25 83 ALA A N 1
ATOM 622 C CA . ALA A 1 83 ? -16.892 8.846 6.529 1.00 96.25 83 ALA A CA 1
ATOM 623 C C . ALA A 1 83 ? -17.317 8.072 7.798 1.00 96.25 83 ALA A C 1
ATOM 625 O O . ALA A 1 83 ? -18.281 8.433 8.464 1.00 96.25 83 ALA A O 1
ATOM 626 N N . ASN A 1 84 ? -16.583 7.015 8.154 1.00 93.94 84 ASN A N 1
ATOM 627 C CA . ASN A 1 84 ? -16.754 6.228 9.376 1.00 93.94 84 ASN A CA 1
ATOM 628 C C . ASN A 1 84 ? -16.078 6.857 10.616 1.00 93.94 84 ASN A C 1
ATOM 630 O O . ASN A 1 84 ? -15.927 6.171 11.627 1.00 93.94 84 ASN A O 1
ATOM 634 N N . ASN A 1 85 ? -15.646 8.123 10.535 1.00 96.56 85 ASN A N 1
ATOM 635 C CA . ASN A 1 85 ? -14.871 8.851 11.551 1.00 96.56 85 ASN A CA 1
ATOM 636 C C . ASN A 1 85 ? -13.521 8.215 11.904 1.00 96.56 85 ASN A C 1
ATOM 638 O O . ASN A 1 85 ? -12.906 8.593 12.896 1.00 96.56 85 ASN A O 1
ATOM 642 N N . LYS A 1 86 ? -13.050 7.251 11.112 1.00 97.88 86 LYS A N 1
ATOM 643 C CA . LYS A 1 86 ? -11.739 6.641 11.305 1.00 97.88 86 LYS A CA 1
ATOM 644 C C . LYS A 1 86 ? -10.707 7.366 10.472 1.00 97.88 86 LYS A C 1
ATOM 646 O O . LYS A 1 86 ? -11.011 7.912 9.411 1.00 97.88 86 LYS A O 1
ATOM 651 N N . THR A 1 87 ? -9.473 7.318 10.941 1.00 98.00 87 THR A N 1
ATOM 652 C CA . THR A 1 87 ? -8.332 7.910 10.248 1.00 98.00 87 THR A CA 1
ATOM 653 C C . THR A 1 87 ? -7.340 6.822 9.887 1.00 98.00 87 THR A C 1
ATOM 655 O O . THR A 1 87 ? -7.199 5.832 10.601 1.00 98.00 87 THR A O 1
ATOM 658 N N . MET A 1 88 ? -6.634 7.000 8.783 1.00 98.06 88 MET A N 1
ATOM 659 C CA . MET A 1 88 ? -5.540 6.142 8.367 1.00 98.06 88 MET A CA 1
ATOM 660 C C . MET A 1 88 ? -4.317 6.997 8.058 1.00 98.06 88 MET A C 1
ATOM 662 O O . MET A 1 88 ? -4.399 7.899 7.234 1.00 98.06 88 MET A O 1
ATOM 666 N N . ASP A 1 89 ? -3.186 6.681 8.681 1.00 97.88 89 ASP A N 1
ATOM 667 C CA . ASP A 1 89 ? -1.875 7.204 8.303 1.00 97.88 89 ASP A CA 1
ATOM 668 C C . ASP A 1 89 ? -1.124 6.141 7.491 1.00 97.88 89 ASP A C 1
ATOM 670 O O . ASP A 1 89 ? -1.092 4.963 7.861 1.00 97.88 89 ASP A O 1
ATOM 674 N N . VAL A 1 90 ? -0.489 6.566 6.399 1.00 96.94 90 VAL A N 1
ATOM 675 C CA . VAL A 1 90 ? 0.339 5.710 5.544 1.00 96.94 90 VAL A CA 1
ATOM 676 C C . VAL A 1 90 ? 1.764 6.245 5.535 1.00 96.94 90 VAL A C 1
ATOM 678 O O . VAL A 1 90 ? 2.017 7.376 5.121 1.00 96.94 90 VAL A O 1
ATOM 681 N N . PHE A 1 91 ? 2.710 5.418 5.961 1.00 95.19 91 PHE A N 1
ATOM 682 C CA . PHE A 1 91 ? 4.140 5.706 5.965 1.00 95.19 91 PHE A CA 1
ATOM 683 C C . PHE A 1 91 ? 4.795 4.884 4.864 1.00 95.19 91 PHE A C 1
ATOM 685 O O . PHE A 1 91 ? 4.553 3.682 4.776 1.00 95.19 91 PHE A O 1
ATOM 692 N N . ILE A 1 92 ? 5.601 5.514 4.010 1.00 92.56 92 ILE A N 1
ATOM 693 C CA . ILE A 1 92 ? 6.268 4.843 2.890 1.00 92.56 92 ILE A CA 1
ATOM 694 C C . ILE A 1 92 ? 7.709 5.332 2.820 1.00 92.56 92 ILE A C 1
ATOM 696 O O . ILE A 1 92 ? 7.948 6.538 2.807 1.00 92.56 92 ILE A O 1
ATOM 700 N N . VAL A 1 93 ? 8.655 4.401 2.710 1.00 89.31 93 VAL A N 1
ATOM 701 C CA . VAL A 1 93 ? 10.030 4.703 2.302 1.00 89.31 93 VAL A CA 1
ATOM 702 C C . VAL A 1 93 ? 10.387 3.888 1.070 1.00 89.31 93 VAL A C 1
ATOM 704 O O . VAL A 1 93 ? 10.017 2.721 0.938 1.00 89.31 93 VAL A O 1
ATOM 707 N N . GLN A 1 94 ? 11.098 4.534 0.154 1.00 85.62 94 GLN A N 1
ATOM 708 C CA . GLN A 1 94 ? 11.576 3.942 -1.086 1.00 85.62 94 GLN A CA 1
ATOM 709 C C . GLN A 1 94 ? 13.097 3.846 -1.008 1.00 85.62 94 GLN A C 1
ATOM 711 O O . GLN A 1 94 ? 13.777 4.855 -0.825 1.00 85.62 94 GLN A O 1
ATOM 716 N N . ILE A 1 95 ? 13.623 2.630 -1.106 1.00 80.81 95 ILE A N 1
ATOM 717 C CA . ILE A 1 95 ? 15.048 2.344 -0.975 1.00 80.81 95 ILE A CA 1
ATOM 718 C C . ILE A 1 95 ? 15.527 1.794 -2.320 1.00 80.81 95 ILE A C 1
ATOM 720 O O . ILE A 1 95 ? 15.160 0.677 -2.693 1.00 80.81 95 ILE A O 1
ATOM 724 N N . PRO A 1 96 ? 16.323 2.557 -3.084 1.00 74.44 96 PRO A N 1
ATOM 725 C CA . PRO A 1 96 ? 16.929 2.030 -4.293 1.00 74.44 96 PRO A CA 1
ATOM 726 C C . PRO A 1 96 ? 17.957 0.960 -3.911 1.00 74.44 96 PRO A C 1
ATOM 728 O O . PRO A 1 96 ? 18.897 1.217 -3.159 1.00 74.44 96 PRO A O 1
ATOM 731 N N . THR A 1 97 ? 17.786 -0.247 -4.440 1.00 70.19 97 THR A N 1
ATOM 732 C CA . THR A 1 97 ? 18.720 -1.360 -4.277 1.00 70.19 97 THR A CA 1
ATOM 733 C C . THR A 1 97 ? 19.639 -1.399 -5.499 1.00 70.19 97 THR A C 1
ATOM 735 O O . THR A 1 97 ? 19.217 -1.698 -6.624 1.00 70.19 97 THR A O 1
ATOM 738 N N . LEU A 1 98 ? 20.908 -1.053 -5.292 1.00 63.56 98 LEU A N 1
ATOM 739 C CA . LEU A 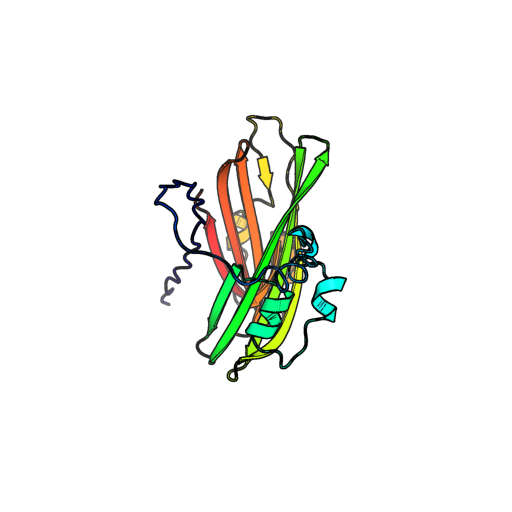1 98 ? 21.967 -1.204 -6.289 1.00 63.56 98 LEU A CA 1
ATOM 740 C C . LEU A 1 98 ? 22.467 -2.652 -6.236 1.00 63.56 98 LEU A C 1
ATOM 742 O O . LEU A 1 98 ? 22.843 -3.119 -5.164 1.00 63.56 98 LEU A O 1
ATOM 746 N N . VAL A 1 99 ? 22.462 -3.361 -7.368 1.00 56.84 99 VAL A N 1
ATOM 747 C CA . VAL A 1 99 ? 23.048 -4.718 -7.445 1.00 56.84 99 VAL A CA 1
ATOM 748 C C . VAL A 1 99 ? 24.518 -4.660 -7.875 1.00 56.84 99 VAL A C 1
ATOM 750 O O . VAL A 1 99 ? 25.285 -5.531 -7.493 1.00 56.84 99 VAL A O 1
ATOM 753 N N . GLU A 1 100 ? 24.947 -3.586 -8.547 1.00 52.84 100 GLU A N 1
ATOM 754 C CA . GLU A 1 100 ? 26.353 -3.281 -8.845 1.00 52.84 100 GLU A CA 1
ATOM 755 C C . GLU A 1 100 ? 26.579 -1.759 -8.885 1.00 52.84 100 GLU A C 1
ATOM 757 O O . GLU A 1 100 ? 25.648 -0.978 -9.109 1.00 52.84 100 GLU A O 1
ATOM 762 N N . VAL A 1 101 ? 27.828 -1.326 -8.672 1.00 47.81 101 VAL A N 1
ATOM 763 C CA . VAL A 1 101 ? 28.236 0.088 -8.711 1.00 47.81 101 VAL A CA 1
ATOM 764 C C . VAL A 1 101 ? 27.755 0.740 -10.015 1.00 47.81 101 VAL A C 1
ATOM 766 O O . VAL A 1 101 ? 28.170 0.359 -11.105 1.00 47.81 101 VAL A O 1
ATOM 769 N N . GLY A 1 102 ? 26.870 1.735 -9.896 1.00 48.81 102 GLY A N 1
ATOM 770 C CA . GLY A 1 102 ? 26.350 2.510 -11.029 1.00 48.81 102 GLY A CA 1
ATOM 771 C C . GLY A 1 102 ? 25.099 1.947 -11.713 1.00 48.81 102 GLY A C 1
ATOM 772 O O . GLY A 1 102 ? 24.709 2.473 -12.753 1.00 48.81 102 GLY A O 1
ATOM 773 N N . ARG A 1 103 ? 24.457 0.908 -11.158 1.00 56.50 103 ARG A N 1
ATOM 774 C CA . ARG A 1 103 ? 23.310 0.221 -11.773 1.00 56.50 103 ARG A CA 1
ATOM 775 C C . ARG A 1 103 ? 22.208 -0.084 -10.746 1.00 56.50 103 ARG A C 1
ATOM 777 O O . ARG A 1 103 ? 22.377 -0.927 -9.866 1.00 56.50 103 ARG A O 1
ATOM 784 N N . MET A 1 104 ? 21.062 0.597 -10.853 1.00 54.91 104 MET A N 1
ATOM 785 C CA . MET A 1 104 ? 19.890 0.329 -10.004 1.00 54.91 104 MET A CA 1
ATOM 786 C C . MET A 1 104 ? 19.155 -0.917 -10.499 1.00 54.91 104 MET A C 1
ATOM 788 O O . MET A 1 104 ? 18.810 -1.003 -11.673 1.00 54.91 104 MET A O 1
ATOM 792 N N . ALA A 1 105 ? 18.920 -1.878 -9.610 1.00 64.12 105 ALA A N 1
ATOM 793 C CA . ALA A 1 105 ? 18.372 -3.186 -9.971 1.00 64.12 105 ALA A CA 1
ATOM 794 C C . ALA A 1 105 ? 17.058 -3.522 -9.251 1.00 64.12 105 ALA A C 1
ATOM 796 O O . ALA A 1 105 ? 16.356 -4.461 -9.617 1.00 64.12 105 ALA A O 1
ATOM 797 N N . SER A 1 106 ? 16.662 -2.741 -8.249 1.00 73.94 106 SER A N 1
ATOM 798 C CA . SER A 1 106 ? 15.322 -2.807 -7.670 1.00 73.94 106 SER A CA 1
ATOM 799 C C . SER A 1 106 ? 15.015 -1.529 -6.908 1.00 73.94 106 SER A C 1
ATOM 801 O O . SER A 1 106 ? 15.921 -0.864 -6.414 1.00 73.94 106 SER A O 1
ATOM 803 N N . LEU A 1 107 ? 13.735 -1.197 -6.797 1.00 79.56 107 LEU A N 1
ATOM 804 C CA . LEU A 1 107 ? 13.231 -0.272 -5.796 1.00 79.56 107 LEU A CA 1
ATOM 805 C C . LEU A 1 107 ? 12.510 -1.096 -4.733 1.00 79.56 107 LEU A C 1
ATOM 807 O O . LEU A 1 107 ? 11.469 -1.694 -5.010 1.00 79.56 107 LEU A O 1
ATOM 811 N N . GLU A 1 108 ? 13.074 -1.163 -3.535 1.00 86.44 108 GLU A N 1
ATOM 812 C CA . GLU A 1 108 ? 12.378 -1.708 -2.377 1.00 86.44 108 GLU A CA 1
ATOM 813 C C . GLU A 1 108 ? 11.446 -0.633 -1.811 1.00 86.44 108 GLU A C 1
ATOM 815 O O . GLU A 1 108 ? 11.837 0.521 -1.625 1.00 86.44 108 GLU A O 1
ATOM 820 N N . VAL A 1 109 ? 10.197 -1.002 -1.552 1.00 90.62 109 VAL A N 1
ATOM 821 C CA . VAL A 1 109 ? 9.189 -0.120 -0.972 1.00 90.62 109 VAL A CA 1
ATOM 822 C C . VAL A 1 109 ? 8.744 -0.725 0.345 1.00 90.62 109 VAL A C 1
ATOM 824 O O . VAL A 1 109 ? 8.090 -1.768 0.370 1.00 90.62 109 VAL A O 1
ATOM 827 N N . ARG A 1 110 ? 9.094 -0.062 1.448 1.00 93.19 110 ARG A N 1
ATOM 828 C CA . ARG A 1 110 ? 8.593 -0.416 2.778 1.00 93.19 110 ARG A CA 1
ATOM 829 C C . ARG A 1 110 ? 7.425 0.489 3.099 1.00 93.19 110 ARG A C 1
ATOM 831 O O . ARG A 1 110 ? 7.513 1.704 2.913 1.00 93.19 110 ARG A O 1
ATOM 838 N N . SER A 1 111 ? 6.349 -0.095 3.597 1.00 94.88 111 SER A N 1
ATOM 839 C CA . SER A 1 111 ? 5.148 0.644 3.957 1.00 94.88 111 SER A CA 1
ATOM 840 C C . SER A 1 111 ? 4.606 0.198 5.301 1.00 94.88 111 SER A C 1
ATOM 842 O O . SER A 1 111 ? 4.652 -0.987 5.630 1.00 94.88 111 SER A O 1
ATOM 844 N N . VAL A 1 112 ? 4.102 1.160 6.071 1.00 96.69 112 VAL A N 1
ATOM 845 C CA . VAL A 1 112 ? 3.349 0.924 7.300 1.00 96.69 112 VAL A CA 1
ATOM 846 C C . VAL A 1 112 ? 2.021 1.648 7.201 1.00 96.69 112 VAL A C 1
ATOM 848 O O . VAL A 1 112 ? 1.978 2.839 6.902 1.00 96.69 112 VAL A O 1
ATOM 851 N N . PHE A 1 113 ? 0.943 0.927 7.473 1.00 97.69 113 PHE A N 1
ATOM 852 C CA . PHE A 1 113 ? -0.404 1.473 7.550 1.00 97.69 113 PHE A CA 1
ATOM 853 C C . PHE A 1 113 ? -0.840 1.455 9.002 1.00 97.69 113 PHE A C 1
ATOM 855 O O . PHE A 1 113 ? -0.724 0.424 9.668 1.00 97.69 113 PHE A O 1
ATOM 862 N N . VAL A 1 114 ? -1.361 2.577 9.484 1.00 98.12 114 VAL A N 1
ATOM 863 C CA . VAL A 1 114 ? -1.900 2.700 10.837 1.00 98.12 114 VAL A CA 1
ATOM 864 C C . VAL A 1 114 ? -3.314 3.235 10.744 1.00 98.12 114 VAL A C 1
ATOM 866 O O . VAL A 1 114 ? -3.525 4.330 10.233 1.00 98.12 114 VAL A O 1
ATOM 869 N N . ARG A 1 115 ? -4.285 2.472 11.243 1.00 98.25 115 ARG A N 1
ATOM 870 C CA . ARG A 1 115 ? -5.681 2.907 11.329 1.00 98.25 115 ARG A CA 1
ATOM 871 C C . ARG A 1 115 ? -6.025 3.260 12.764 1.00 98.25 115 ARG A C 1
ATOM 873 O O . ARG A 1 115 ? -5.712 2.498 13.681 1.00 98.25 115 ARG A O 1
ATOM 880 N N . TYR A 1 116 ? -6.699 4.387 12.924 1.00 98.50 116 TYR A N 1
ATOM 881 C CA . TYR A 1 116 ? -7.192 4.914 14.183 1.00 98.50 116 TYR A CA 1
ATOM 882 C C . TYR A 1 116 ? -8.717 4.820 14.221 1.00 98.50 116 TYR A C 1
ATOM 884 O O . TYR A 1 116 ? -9.384 5.015 13.203 1.00 98.50 116 TYR A O 1
ATOM 892 N N . ASP A 1 117 ? -9.264 4.520 15.392 1.00 98.25 117 ASP A N 1
ATOM 893 C CA . ASP A 1 117 ? -10.701 4.545 15.642 1.00 98.25 117 ASP A CA 1
ATOM 894 C C . ASP A 1 117 ? -11.258 5.984 15.699 1.00 98.25 117 ASP A C 1
ATOM 896 O O . ASP A 1 117 ? -10.527 6.969 15.567 1.00 98.25 117 ASP A O 1
ATOM 900 N N . GLY A 1 118 ? -12.570 6.111 15.925 1.00 97.19 118 GLY A N 1
ATOM 901 C CA . GLY A 1 118 ? -13.240 7.412 16.038 1.00 97.19 118 GLY A CA 1
ATOM 902 C C . GLY A 1 118 ? -12.824 8.254 17.250 1.00 97.19 118 GLY A C 1
ATOM 903 O O . GLY A 1 118 ? -13.153 9.435 17.305 1.00 97.19 118 GLY A O 1
ATOM 904 N N . ALA A 1 119 ? -12.094 7.677 18.208 1.00 97.88 119 ALA A N 1
ATOM 905 C CA . ALA A 1 119 ? -11.507 8.390 19.340 1.00 97.88 119 ALA A CA 1
ATOM 906 C C . ALA A 1 119 ? -10.043 8.801 19.078 1.00 97.88 119 ALA A C 1
ATOM 908 O O . ALA A 1 119 ? -9.378 9.337 19.969 1.00 97.88 119 ALA A O 1
ATOM 909 N N . GLY A 1 120 ? -9.522 8.548 17.871 1.00 97.81 120 GLY A N 1
ATOM 910 C CA . GLY A 1 120 ? -8.142 8.849 17.504 1.00 97.81 120 GLY A CA 1
ATOM 911 C C . GLY A 1 120 ? -7.134 7.907 18.161 1.00 97.81 120 GLY A C 1
ATOM 912 O O . GLY A 1 120 ? -6.034 8.334 18.519 1.00 97.81 120 GLY A O 1
ATOM 913 N N . LYS A 1 121 ? -7.499 6.638 18.369 1.00 98.56 121 LYS A N 1
ATOM 914 C CA . LYS A 1 121 ? -6.638 5.612 18.967 1.00 98.56 121 LYS A CA 1
ATOM 915 C C . LYS A 1 121 ? -6.312 4.529 17.951 1.00 98.56 121 LYS A C 1
ATOM 917 O O . LYS A 1 121 ? -7.196 4.021 17.272 1.00 98.56 121 LYS A O 1
ATOM 922 N N . ALA A 1 122 ? -5.035 4.174 17.834 1.00 98.19 122 ALA A N 1
ATOM 923 C CA . ALA A 1 122 ? -4.583 3.174 16.877 1.00 98.19 122 ALA A CA 1
ATOM 924 C C . ALA A 1 122 ? -5.235 1.812 17.175 1.00 98.19 122 ALA A C 1
ATOM 926 O O . ALA A 1 122 ? -5.165 1.319 18.300 1.00 98.19 122 ALA A O 1
ATOM 927 N N . GLU A 1 123 ? -5.859 1.196 16.175 1.00 97.81 123 GLU A N 1
ATOM 928 C CA . GLU A 1 123 ? -6.605 -0.063 16.315 1.00 97.81 123 GLU A CA 1
ATOM 929 C C . GLU A 1 123 ? -6.071 -1.187 15.411 1.00 97.81 123 GLU A C 1
ATOM 931 O O . GLU A 1 123 ? -6.240 -2.368 15.735 1.00 97.81 123 GLU A O 1
ATOM 936 N N . LYS A 1 124 ? -5.402 -0.843 14.300 1.00 97.06 124 LYS A N 1
ATOM 937 C CA . LYS A 1 124 ? -4.866 -1.800 13.320 1.00 97.06 124 LYS A CA 1
ATOM 938 C C . LYS A 1 124 ? -3.570 -1.278 12.701 1.00 97.06 124 LYS A C 1
ATOM 940 O O . LYS A 1 124 ? -3.454 -0.088 12.411 1.00 97.06 124 LYS A O 1
ATOM 945 N N . PHE A 1 125 ? -2.639 -2.196 12.455 1.00 96.38 125 PHE A N 1
ATOM 946 C CA . PHE A 1 125 ? -1.345 -1.935 11.829 1.00 96.38 125 PHE A CA 1
ATOM 947 C C . PHE A 1 125 ? -1.111 -2.930 10.693 1.00 96.38 125 PHE A C 1
ATOM 949 O O . PHE A 1 125 ? -1.538 -4.081 10.792 1.00 96.38 125 PHE A O 1
ATOM 956 N N . SER A 1 126 ? -0.434 -2.504 9.633 1.00 95.81 126 SER A N 1
ATOM 957 C CA . SER A 1 126 ? 0.119 -3.395 8.609 1.00 95.81 126 SER A CA 1
ATOM 958 C C . SER A 1 126 ? 1.524 -2.937 8.262 1.00 95.81 126 SER A C 1
ATOM 960 O O . SER A 1 126 ? 1.776 -1.735 8.232 1.00 95.81 126 SER A O 1
ATOM 962 N N . HIS A 1 127 ? 2.416 -3.885 7.989 1.00 95.81 127 HIS A N 1
ATOM 963 C CA . HIS A 1 127 ? 3.747 -3.632 7.447 1.00 95.81 127 HIS A CA 1
ATOM 964 C C . HIS A 1 127 ? 3.946 -4.507 6.220 1.00 95.81 127 HIS A C 1
ATOM 966 O O . HIS A 1 127 ? 3.659 -5.704 6.261 1.00 95.81 127 HIS A O 1
ATOM 972 N N . HIS A 1 128 ? 4.448 -3.905 5.148 1.00 95.38 128 HIS A N 1
ATOM 973 C CA . HIS A 1 128 ? 4.733 -4.607 3.904 1.00 95.38 128 HIS A CA 1
ATOM 974 C C . HIS A 1 128 ? 6.048 -4.140 3.299 1.00 95.38 128 HIS A C 1
ATOM 976 O O . HIS A 1 128 ? 6.339 -2.940 3.284 1.00 95.38 128 HIS A O 1
ATOM 982 N N . ILE A 1 129 ? 6.803 -5.096 2.758 1.00 93.38 129 ILE A N 1
ATOM 983 C CA . ILE A 1 129 ? 7.988 -4.851 1.935 1.00 93.38 129 ILE A CA 1
ATOM 984 C C . ILE A 1 129 ? 7.696 -5.395 0.541 1.00 93.38 129 ILE A C 1
ATOM 986 O O . ILE A 1 129 ? 7.676 -6.606 0.324 1.00 93.38 129 ILE A O 1
ATOM 990 N N . GLY A 1 130 ? 7.484 -4.491 -0.408 1.00 91.44 130 GLY A N 1
ATOM 991 C CA . GLY A 1 130 ? 7.333 -4.829 -1.815 1.00 91.44 130 GLY A CA 1
ATOM 992 C C . GLY A 1 130 ? 8.546 -4.409 -2.630 1.00 91.44 130 GLY A C 1
ATOM 993 O O . GLY A 1 130 ? 9.385 -3.624 -2.192 1.00 91.44 130 GLY A O 1
ATOM 994 N N . HIS A 1 131 ? 8.639 -4.941 -3.844 1.00 89.00 131 HIS A N 1
ATOM 995 C CA . HIS A 1 131 ? 9.747 -4.657 -4.747 1.00 89.00 131 HIS A CA 1
ATOM 996 C C . HIS A 1 131 ? 9.215 -4.282 -6.125 1.00 89.00 131 HIS A C 1
ATOM 998 O O . HIS A 1 131 ? 8.508 -5.062 -6.764 1.00 89.00 131 HIS A O 1
ATOM 1004 N N . ALA A 1 132 ? 9.611 -3.116 -6.621 1.00 83.69 132 ALA A N 1
ATOM 1005 C CA . ALA A 1 132 ? 9.520 -2.792 -8.033 1.00 83.69 132 ALA A CA 1
ATOM 1006 C C . ALA A 1 132 ? 10.881 -3.105 -8.666 1.00 83.69 132 ALA A C 1
ATOM 1008 O O . ALA A 1 132 ? 11.799 -2.285 -8.640 1.00 83.69 132 ALA A O 1
ATOM 1009 N N . LYS A 1 133 ? 11.028 -4.332 -9.190 1.00 75.50 133 LYS A N 1
ATOM 1010 C CA . LYS A 1 133 ? 12.280 -4.786 -9.819 1.00 75.50 133 LYS A CA 1
ATOM 1011 C C . LYS A 1 133 ? 12.684 -3.822 -10.928 1.00 75.50 133 LYS A C 1
ATOM 1013 O O . LYS A 1 133 ? 11.874 -3.531 -11.805 1.00 75.50 133 LYS A O 1
ATOM 1018 N N . GLY A 1 134 ? 13.912 -3.331 -10.840 1.00 68.50 134 GLY A N 1
ATOM 1019 C CA . GLY A 1 134 ? 14.519 -2.414 -11.785 1.00 68.50 134 GLY A CA 1
ATOM 1020 C C . GLY A 1 134 ? 15.402 -3.181 -12.760 1.00 68.50 134 GLY A C 1
ATOM 1021 O O . GLY A 1 134 ? 16.001 -4.184 -12.382 1.00 68.50 134 GLY A O 1
ATOM 1022 N N . PHE A 1 135 ? 15.534 -2.720 -13.997 1.00 59.03 135 PHE A N 1
ATOM 1023 C CA . PHE A 1 135 ? 16.642 -3.173 -14.839 1.00 59.03 135 PHE A CA 1
ATOM 1024 C C . PHE A 1 135 ? 17.767 -2.151 -14.773 1.00 59.03 135 PHE A C 1
ATOM 1026 O O . PHE A 1 135 ? 17.545 -0.956 -14.969 1.00 59.03 135 PHE A O 1
ATOM 1033 N N . ALA A 1 136 ? 18.967 -2.646 -14.491 1.00 57.09 136 ALA A N 1
ATOM 1034 C CA . ALA A 1 136 ? 20.193 -1.890 -14.626 1.00 57.09 136 ALA A CA 1
ATOM 1035 C C . ALA A 1 136 ? 20.357 -1.452 -16.081 1.00 57.09 136 ALA A C 1
ATOM 1037 O O . ALA A 1 136 ? 20.372 -2.297 -16.974 1.00 57.09 136 ALA A O 1
ATOM 1038 N N . VAL A 1 137 ? 20.509 -0.153 -16.310 1.00 61.56 137 VAL A N 1
ATOM 1039 C CA . VAL A 1 137 ? 20.746 0.393 -17.647 1.00 61.56 137 VAL A CA 1
ATOM 1040 C C . VAL A 1 137 ? 21.900 1.385 -17.603 1.00 61.56 137 VAL A C 1
ATOM 1042 O O . VAL A 1 137 ? 22.171 1.990 -16.561 1.00 61.56 137 VAL A O 1
ATOM 1045 N N . ALA A 1 138 ? 22.631 1.506 -18.706 1.00 65.00 138 ALA A N 1
ATOM 1046 C CA . ALA A 1 138 ? 23.709 2.476 -18.825 1.00 65.00 138 ALA A CA 1
ATOM 1047 C C . ALA A 1 138 ? 23.163 3.915 -18.760 1.00 65.00 138 ALA A C 1
ATOM 1049 O O . ALA A 1 138 ? 21.972 4.174 -18.936 1.00 65.00 138 ALA A O 1
ATOM 1050 N N . ARG A 1 139 ? 24.043 4.890 -18.512 1.00 68.56 139 ARG A N 1
ATOM 1051 C CA . ARG A 1 139 ? 23.661 6.308 -18.557 1.00 68.56 139 ARG A CA 1
ATOM 1052 C C . ARG A 1 139 ? 23.040 6.644 -19.920 1.00 68.56 139 ARG A C 1
ATOM 1054 O O . ARG A 1 139 ? 23.585 6.260 -20.950 1.00 68.56 139 ARG A O 1
ATOM 1061 N N . GLY A 1 140 ? 21.925 7.373 -19.919 1.00 69.19 140 GLY A N 1
ATOM 1062 C CA . GLY A 1 140 ? 21.160 7.703 -21.125 1.00 69.19 140 GLY A CA 1
ATOM 1063 C C . GLY A 1 140 ? 20.205 6.607 -21.618 1.00 69.19 140 GLY A C 1
ATOM 1064 O O . GLY A 1 140 ? 19.388 6.878 -22.503 1.00 69.19 140 GLY A O 1
ATOM 1065 N N . GLU A 1 141 ? 20.239 5.405 -21.042 1.00 78.50 141 GLU A N 1
ATOM 1066 C CA . GLU A 1 141 ? 19.292 4.336 -21.360 1.00 78.50 141 GLU A CA 1
ATOM 1067 C C . GLU A 1 141 ? 18.011 4.432 -20.519 1.00 78.50 141 GLU A C 1
ATOM 1069 O O . GLU A 1 141 ? 17.945 5.091 -19.477 1.00 78.50 141 GLU A O 1
ATOM 1074 N N . ILE A 1 142 ? 16.956 3.788 -21.018 1.00 80.62 142 ILE A N 1
ATOM 1075 C CA . ILE A 1 142 ? 15.645 3.779 -20.374 1.00 80.62 142 ILE A CA 1
ATOM 1076 C C . ILE A 1 142 ? 15.624 2.710 -19.286 1.00 80.62 142 ILE A C 1
ATOM 1078 O O . ILE A 1 142 ? 15.650 1.521 -19.598 1.00 80.62 142 ILE A O 1
ATOM 1082 N N . TRP A 1 143 ? 15.509 3.117 -18.026 1.00 80.56 143 TRP A N 1
ATOM 1083 C CA . TRP A 1 143 ? 15.269 2.193 -16.924 1.00 80.56 143 TRP A CA 1
ATOM 1084 C C . TRP A 1 143 ? 13.773 1.933 -16.767 1.00 80.56 143 TRP A C 1
ATOM 1086 O O . TRP A 1 143 ? 12.934 2.784 -17.062 1.00 80.56 143 TRP A O 1
ATOM 1096 N N . ARG A 1 144 ? 13.436 0.744 -16.265 1.00 84.00 144 ARG A N 1
ATOM 1097 C CA . ARG A 1 144 ? 12.068 0.351 -15.900 1.00 84.00 144 ARG A CA 1
ATOM 1098 C C . ARG A 1 144 ? 12.077 -0.234 -14.504 1.00 84.00 144 ARG A C 1
ATOM 1100 O O . ARG A 1 144 ? 12.972 -1.020 -14.215 1.00 84.00 144 ARG A O 1
ATOM 1107 N N . ALA A 1 145 ? 11.098 0.128 -13.686 1.00 82.75 145 ALA A N 1
ATOM 1108 C CA . ALA A 1 145 ? 10.873 -0.395 -12.348 1.00 82.75 145 ALA A CA 1
ATOM 1109 C C . ALA A 1 145 ? 9.451 -0.960 -12.245 1.00 82.75 145 ALA A C 1
ATOM 1111 O O . ALA A 1 145 ? 8.481 -0.278 -12.573 1.00 82.75 145 ALA A O 1
ATOM 1112 N N . GLY A 1 146 ? 9.328 -2.201 -11.776 1.00 85.69 146 GLY A N 1
ATOM 1113 C CA . GLY A 1 146 ? 8.048 -2.901 -11.672 1.00 85.69 146 GLY A CA 1
ATOM 1114 C C . GLY A 1 146 ? 7.641 -3.606 -12.967 1.00 85.69 146 GLY A C 1
ATOM 1115 O O . GLY A 1 146 ? 8.405 -3.698 -13.929 1.00 85.69 146 GLY A O 1
ATOM 1116 N N . ARG A 1 147 ? 6.425 -4.156 -12.981 1.00 85.94 147 ARG A N 1
ATOM 1117 C CA . ARG A 1 147 ? 5.875 -4.880 -14.136 1.00 85.94 147 ARG A CA 1
ATOM 1118 C C . ARG A 1 147 ? 4.926 -3.966 -14.912 1.00 85.94 147 ARG A C 1
ATOM 1120 O O . ARG A 1 147 ? 4.079 -3.348 -14.274 1.00 85.94 147 ARG A O 1
ATOM 1127 N N . PRO A 1 148 ? 5.023 -3.899 -16.253 1.00 86.31 148 PRO A N 1
ATOM 1128 C CA . PRO A 1 148 ? 4.072 -3.140 -17.055 1.00 86.31 148 PRO A CA 1
ATOM 1129 C C . PRO A 1 148 ? 2.629 -3.562 -16.766 1.00 86.31 148 PRO A C 1
ATOM 1131 O O . PRO A 1 148 ? 2.310 -4.756 -16.757 1.00 86.31 148 PRO A O 1
ATOM 1134 N N . LEU A 1 149 ? 1.753 -2.580 -16.557 1.00 92.25 149 LEU A N 1
ATOM 1135 C CA . LEU A 1 149 ? 0.348 -2.815 -16.245 1.00 92.25 149 LEU A CA 1
ATOM 1136 C C . LEU A 1 149 ? -0.446 -2.864 -17.551 1.00 92.25 149 LEU A C 1
ATOM 1138 O O . LEU A 1 149 ? -0.881 -1.850 -18.094 1.00 92.25 149 LEU A O 1
ATOM 1142 N N . SER A 1 150 ? -0.579 -4.070 -18.106 1.00 92.81 150 SER A N 1
ATOM 1143 C CA . SER A 1 150 ? -1.306 -4.271 -19.361 1.00 92.81 150 SER A CA 1
ATOM 1144 C C . SER A 1 150 ? -2.799 -4.002 -19.180 1.00 92.81 150 SER A C 1
ATOM 1146 O O . SER A 1 150 ? -3.450 -4.630 -18.345 1.00 92.81 150 SER A O 1
ATOM 1148 N N . MET A 1 151 ? -3.367 -3.146 -20.033 1.00 93.75 151 MET A N 1
ATOM 1149 C CA . MET A 1 151 ? -4.815 -2.916 -20.079 1.00 93.75 151 MET A CA 1
ATOM 1150 C C . MET A 1 151 ? -5.605 -4.188 -20.399 1.00 93.75 151 MET A C 1
ATOM 1152 O O . MET A 1 151 ? -6.741 -4.320 -19.957 1.00 93.75 151 MET A O 1
ATOM 1156 N N . GLU A 1 152 ? -5.023 -5.128 -21.146 1.00 96.31 152 GLU A N 1
ATOM 1157 C CA . GLU A 1 152 ? -5.637 -6.433 -21.405 1.00 96.31 152 GLU A CA 1
ATOM 1158 C C . GLU A 1 152 ? -5.807 -7.231 -20.110 1.00 96.31 152 GLU A C 1
ATOM 1160 O O . GLU A 1 152 ? -6.883 -7.764 -19.869 1.00 96.31 152 GLU A O 1
ATOM 1165 N N . LYS A 1 153 ? -4.784 -7.244 -19.247 1.00 96.12 153 LYS A N 1
ATOM 1166 C CA . LYS A 1 153 ? -4.848 -7.899 -17.934 1.00 96.12 153 LYS A CA 1
ATOM 1167 C C . LYS A 1 153 ? -5.777 -7.161 -16.978 1.00 96.12 153 LYS A C 1
ATOM 1169 O O . LYS A 1 153 ? -6.546 -7.793 -16.270 1.00 96.12 153 LYS A O 1
ATOM 1174 N N . ILE A 1 154 ? -5.755 -5.826 -16.981 1.00 96.50 154 ILE A N 1
ATOM 1175 C CA . ILE A 1 154 ? -6.642 -5.013 -16.129 1.00 96.50 154 ILE A CA 1
ATOM 1176 C C . ILE A 1 154 ? -8.113 -5.301 -16.448 1.00 96.50 154 ILE A C 1
ATOM 1178 O O . ILE A 1 154 ? -8.919 -5.423 -15.534 1.00 96.50 154 ILE A O 1
ATOM 1182 N N . ARG A 1 155 ? -8.467 -5.482 -17.727 1.00 96.81 155 ARG A N 1
ATOM 1183 C CA . ARG A 1 155 ? -9.835 -5.841 -18.144 1.00 96.81 155 ARG A CA 1
ATOM 1184 C C . ARG A 1 155 ? -10.284 -7.234 -17.691 1.00 96.81 155 ARG A C 1
ATOM 1186 O O . ARG A 1 155 ? -11.470 -7.524 -17.792 1.00 96.81 155 ARG A O 1
ATOM 1193 N N . GLN A 1 156 ? -9.367 -8.085 -17.231 1.00 97.62 156 GLN A N 1
ATOM 1194 C CA . GLN A 1 156 ? -9.705 -9.393 -16.666 1.00 97.62 156 GLN A CA 1
ATOM 1195 C C . GLN A 1 156 ? -10.139 -9.286 -15.199 1.00 97.62 156 GLN A C 1
ATOM 1197 O O . GLN A 1 156 ? -10.776 -10.209 -14.704 1.00 97.62 156 GLN A O 1
ATOM 1202 N N . ILE A 1 157 ? -9.853 -8.164 -14.524 1.00 97.81 157 ILE A N 1
ATOM 1203 C CA . ILE A 1 157 ? -10.350 -7.909 -13.172 1.00 97.81 157 ILE A CA 1
ATOM 1204 C C . ILE A 1 157 ? -11.845 -7.600 -13.248 1.00 97.81 157 ILE A C 1
ATOM 1206 O O . ILE A 1 157 ? -12.267 -6.607 -13.846 1.00 97.81 157 ILE A O 1
ATOM 1210 N N . LYS A 1 158 ? -12.639 -8.432 -12.586 1.00 98.00 158 LYS A N 1
ATOM 1211 C CA . LYS A 1 158 ? -14.082 -8.294 -12.454 1.00 98.00 158 LYS A CA 1
ATOM 1212 C C . LYS A 1 158 ? -14.446 -8.121 -10.978 1.00 98.00 158 LYS A C 1
ATOM 1214 O O . LYS A 1 158 ? -14.340 -9.082 -10.215 1.00 98.00 158 LYS A O 1
ATOM 1219 N N . PRO A 1 159 ? -14.866 -6.920 -10.553 1.00 97.75 159 PRO A N 1
ATOM 1220 C CA . PRO A 1 159 ? -15.329 -6.696 -9.189 1.00 97.75 159 PRO A CA 1
ATOM 1221 C C . PRO A 1 159 ? -16.434 -7.678 -8.781 1.00 97.75 159 PRO A C 1
ATOM 1223 O O . PRO A 1 159 ? -17.369 -7.904 -9.546 1.00 97.75 159 PRO A O 1
ATOM 1226 N N . GLY A 1 160 ? -16.320 -8.258 -7.589 1.00 97.88 160 GLY A N 1
ATOM 1227 C CA . GLY A 1 160 ? -17.233 -9.274 -7.061 1.00 97.88 160 GLY A CA 1
ATOM 1228 C C . GLY A 1 160 ? -16.989 -10.701 -7.568 1.00 97.88 160 GLY A C 1
ATOM 1229 O O . GLY A 1 160 ? -17.571 -11.627 -7.012 1.00 97.88 160 GLY A O 1
ATOM 1230 N N . GLU A 1 161 ? -16.135 -10.894 -8.580 1.00 98.06 161 GLU A N 1
ATOM 1231 C CA . GLU A 1 161 ? -15.792 -12.213 -9.136 1.00 98.06 161 GLU A CA 1
ATOM 1232 C C . GLU A 1 161 ? -14.305 -12.541 -8.952 1.00 98.06 161 GLU A C 1
ATOM 1234 O O . GLU A 1 161 ? -13.971 -13.626 -8.487 1.00 98.06 161 GLU A O 1
ATOM 1239 N N . THR A 1 162 ? -13.414 -11.612 -9.308 1.00 98.44 162 THR A N 1
ATOM 1240 C CA . THR A 1 162 ? -11.965 -11.827 -9.247 1.00 98.44 162 THR A CA 1
ATOM 1241 C C . THR A 1 162 ? -11.488 -11.905 -7.806 1.00 98.44 162 THR A C 1
ATOM 1243 O O . THR A 1 162 ? -11.810 -11.039 -6.990 1.00 98.44 162 THR A O 1
ATOM 1246 N N . THR A 1 163 ? -10.675 -12.910 -7.503 1.00 98.50 163 THR A N 1
ATOM 1247 C CA . THR A 1 163 ? -10.077 -13.082 -6.178 1.00 98.50 163 THR A CA 1
ATOM 1248 C C . THR A 1 163 ? -8.763 -12.311 -6.023 1.00 98.50 163 THR A C 1
ATOM 1250 O O . THR A 1 163 ? -8.149 -11.858 -6.994 1.00 98.50 163 THR A O 1
ATOM 1253 N N . LYS A 1 164 ? -8.307 -12.162 -4.776 1.00 98.12 164 LYS A N 1
ATOM 1254 C CA . LYS A 1 164 ? -7.002 -11.601 -4.422 1.00 98.12 164 LYS A CA 1
ATOM 1255 C C . LYS A 1 164 ? -5.874 -12.332 -5.150 1.00 98.12 164 LYS A C 1
ATOM 1257 O O . LYS A 1 164 ? -5.023 -11.686 -5.763 1.00 98.12 164 LYS A O 1
ATOM 1262 N N . ASP A 1 165 ? -5.898 -13.659 -5.096 1.00 98.38 165 ASP A N 1
ATOM 1263 C CA . ASP A 1 165 ? -4.870 -14.514 -5.683 1.00 98.38 165 ASP A CA 1
ATOM 1264 C C . ASP A 1 165 ? -4.868 -14.418 -7.209 1.00 98.38 165 ASP A C 1
ATOM 1266 O O . ASP A 1 165 ? -3.810 -14.233 -7.800 1.00 98.38 165 ASP A O 1
ATOM 1270 N N . GLU A 1 166 ? -6.037 -14.391 -7.855 1.00 98.38 166 GLU A N 1
ATOM 1271 C CA . GLU A 1 166 ? -6.128 -14.181 -9.307 1.00 98.38 166 GLU A CA 1
ATOM 1272 C C . GLU A 1 166 ? -5.556 -12.820 -9.732 1.00 98.38 166 GLU A C 1
ATOM 1274 O O . GLU A 1 166 ? -4.846 -12.716 -10.736 1.00 98.38 166 GLU A O 1
ATOM 1279 N N . ALA A 1 167 ? -5.815 -11.756 -8.963 1.00 97.44 167 ALA A N 1
ATOM 1280 C CA . ALA A 1 167 ? -5.200 -10.457 -9.222 1.00 97.44 167 ALA A CA 1
ATOM 1281 C C . ALA A 1 167 ? -3.666 -10.520 -9.071 1.00 97.44 167 ALA A C 1
ATOM 1283 O O . ALA A 1 167 ? -2.933 -9.967 -9.897 1.00 97.44 167 ALA A O 1
ATOM 1284 N N . ILE A 1 168 ? -3.162 -11.224 -8.055 1.00 97.00 168 ILE A N 1
ATOM 1285 C CA . ILE A 1 168 ? -1.722 -11.438 -7.855 1.00 97.00 168 ILE A CA 1
ATOM 1286 C C . ILE A 1 168 ? -1.123 -12.287 -8.984 1.00 97.00 168 ILE A C 1
ATOM 1288 O O . ILE A 1 168 ? -0.028 -11.974 -9.449 1.00 97.00 168 ILE A O 1
ATOM 1292 N N . ASP A 1 169 ? -1.824 -13.288 -9.504 1.00 96.94 169 ASP A N 1
ATOM 1293 C CA . ASP A 1 169 ? -1.360 -14.097 -10.634 1.00 96.94 169 ASP A CA 1
ATOM 1294 C C . ASP A 1 169 ? -1.235 -13.263 -11.918 1.00 96.94 169 ASP A C 1
ATOM 1296 O O . ASP A 1 169 ? -0.266 -13.390 -12.678 1.00 96.94 169 ASP A O 1
ATOM 1300 N N . LEU A 1 170 ? -2.168 -12.332 -12.143 1.00 95.56 170 LEU A N 1
ATOM 1301 C CA . LEU A 1 170 ? -2.137 -11.442 -13.303 1.00 95.56 170 LEU A CA 1
ATOM 1302 C C . LEU A 1 170 ? -0.940 -10.479 -13.273 1.00 95.56 170 LEU A C 1
ATOM 1304 O O . LEU A 1 170 ? -0.276 -10.282 -14.306 1.00 95.56 170 LEU A O 1
ATOM 1308 N N . PHE A 1 171 ? -0.657 -9.869 -12.120 1.00 94.62 171 PHE A N 1
ATOM 1309 C CA . PHE A 1 171 ? 0.282 -8.742 -12.006 1.00 94.62 171 PHE A CA 1
ATOM 1310 C C . PHE A 1 171 ? 1.564 -9.053 -11.221 1.00 94.62 171 PHE A C 1
ATOM 1312 O O . PHE A 1 171 ? 2.486 -8.236 -11.204 1.00 94.62 171 PHE A O 1
ATOM 1319 N N . GLY A 1 172 ? 1.679 -10.242 -10.636 1.00 93.94 172 GLY A N 1
ATOM 1320 C CA . GLY A 1 172 ? 2.695 -10.599 -9.649 1.00 93.94 172 GLY A CA 1
ATOM 1321 C C . GLY A 1 172 ? 2.406 -10.002 -8.264 1.00 93.94 172 GLY A C 1
ATOM 1322 O O . GLY A 1 172 ? 1.372 -9.369 -8.060 1.00 93.94 172 GLY A O 1
ATOM 1323 N N . PRO A 1 173 ? 3.336 -10.138 -7.302 1.00 94.88 173 PRO A N 1
ATOM 1324 C CA . PRO A 1 173 ? 3.178 -9.546 -5.974 1.00 94.88 173 PRO A CA 1
ATOM 1325 C C . PRO A 1 173 ? 3.021 -8.015 -6.027 1.00 94.88 173 PRO A C 1
ATOM 1327 O O . PRO A 1 173 ? 3.697 -7.369 -6.840 1.00 94.88 173 PRO A O 1
ATOM 1330 N N . PRO A 1 174 ? 2.183 -7.414 -5.162 1.00 96.38 174 PRO A N 1
ATOM 1331 C CA . PRO A 1 174 ? 1.995 -5.970 -5.120 1.00 96.38 174 PRO A CA 1
ATOM 1332 C C . PRO A 1 174 ? 3.245 -5.246 -4.604 1.00 96.38 174 PRO A C 1
ATOM 1334 O O . PRO A 1 174 ? 3.978 -5.723 -3.732 1.00 96.38 174 PRO A O 1
ATOM 1337 N N . THR A 1 175 ? 3.470 -4.036 -5.118 1.00 95.00 175 THR A N 1
ATOM 1338 C CA . THR A 1 175 ? 4.522 -3.134 -4.629 1.00 95.00 175 THR A CA 1
ATOM 1339 C C . THR A 1 175 ? 4.212 -2.628 -3.221 1.00 95.00 175 THR A C 1
ATOM 1341 O O . THR A 1 175 ? 5.124 -2.435 -2.425 1.00 95.00 175 THR A O 1
ATOM 1344 N N . ILE A 1 176 ? 2.935 -2.410 -2.907 1.00 95.69 176 ILE A N 1
ATOM 1345 C CA . ILE A 1 176 ? 2.455 -2.031 -1.577 1.00 95.69 176 ILE A CA 1
ATOM 1346 C C . ILE A 1 176 ? 1.219 -2.873 -1.255 1.00 95.69 176 ILE A C 1
ATOM 1348 O O . ILE A 1 176 ? 0.301 -2.944 -2.071 1.00 95.69 176 ILE A O 1
ATOM 1352 N N . GLU A 1 177 ? 1.189 -3.466 -0.064 1.00 97.31 177 GLU A N 1
ATOM 1353 C CA . GLU A 1 177 ? 0.020 -4.131 0.509 1.00 97.31 177 GLU A CA 1
ATOM 1354 C C . GLU A 1 177 ? -0.283 -3.531 1.884 1.00 97.31 177 GLU A C 1
ATOM 1356 O O . GLU A 1 177 ? 0.612 -3.275 2.692 1.00 97.31 177 GLU A O 1
ATOM 1361 N N . GLY A 1 178 ? -1.555 -3.266 2.145 1.00 96.69 178 GLY A N 1
ATOM 1362 C CA . GLY A 1 178 ? -2.003 -2.639 3.377 1.00 96.69 178 GLY A CA 1
ATOM 1363 C C . GLY A 1 178 ? -3.509 -2.722 3.515 1.00 96.69 178 GLY A C 1
ATOM 1364 O O . GLY A 1 178 ? -4.137 -3.681 3.072 1.00 96.69 178 GLY A O 1
ATOM 1365 N N . PHE A 1 179 ? -4.096 -1.699 4.118 1.00 96.75 179 PHE A N 1
ATOM 1366 C CA . PHE A 1 179 ? -5.542 -1.547 4.168 1.00 96.75 179 PHE A CA 1
ATOM 1367 C C . PHE A 1 179 ? -5.937 -0.101 3.905 1.00 96.75 179 PHE A C 1
ATOM 1369 O O . PHE A 1 179 ? -5.099 0.784 4.034 1.00 96.75 179 PHE A O 1
ATOM 1376 N N . ASP A 1 180 ? -7.197 0.135 3.557 1.00 94.94 180 ASP A N 1
ATOM 1377 C CA . ASP A 1 180 ? -7.776 1.476 3.511 1.00 94.94 180 ASP A CA 1
ATOM 1378 C C . ASP A 1 180 ? -8.397 1.897 4.862 1.00 94.94 180 ASP A C 1
ATOM 1380 O O . ASP A 1 180 ? -8.366 1.165 5.861 1.00 94.94 180 ASP A O 1
ATOM 1384 N N . VAL A 1 181 ? -8.995 3.091 4.900 1.00 95.44 181 VAL A N 1
ATOM 1385 C CA . VAL A 1 181 ? -9.642 3.642 6.103 1.00 95.44 181 VAL A CA 1
ATOM 1386 C C . VAL A 1 181 ? -10.877 2.845 6.568 1.00 95.44 181 VAL A C 1
ATOM 1388 O O . VAL A 1 181 ? -11.278 2.917 7.737 1.00 95.44 181 VAL A O 1
ATOM 1391 N N . TYR A 1 182 ? -11.464 2.025 5.695 1.00 95.19 182 TYR A N 1
ATOM 1392 C CA . TYR A 1 182 ? -12.559 1.108 6.026 1.00 95.19 182 TYR A CA 1
ATOM 1393 C C . TYR A 1 182 ? -12.034 -0.248 6.522 1.00 95.19 182 TYR A C 1
ATOM 1395 O O . TYR A 1 182 ? -12.691 -0.925 7.318 1.00 95.19 182 TYR A O 1
ATOM 1403 N N . GLY A 1 183 ? -10.784 -0.578 6.201 1.00 94.75 183 GLY A N 1
ATOM 1404 C CA . GLY A 1 183 ? -10.090 -1.798 6.595 1.00 94.75 183 GLY A CA 1
ATOM 1405 C C . GLY A 1 183 ? -10.009 -2.852 5.512 1.00 94.75 183 GLY A C 1
ATOM 1406 O O . GLY A 1 183 ? -9.517 -3.938 5.831 1.00 94.75 183 GLY A O 1
ATOM 1407 N N . LEU A 1 184 ? -10.473 -2.532 4.303 1.00 96.31 184 LEU A N 1
ATOM 1408 C CA . LEU A 1 184 ? -10.345 -3.392 3.137 1.00 96.31 184 LEU A CA 1
ATOM 1409 C C . LEU A 1 184 ? -8.873 -3.534 2.794 1.00 96.31 184 LEU A C 1
ATOM 1411 O O . LEU A 1 184 ? -8.115 -2.572 2.924 1.00 96.31 184 LEU A O 1
ATOM 1415 N N . THR A 1 185 ? -8.472 -4.722 2.365 1.00 97.56 185 THR A N 1
ATOM 1416 C CA . THR A 1 185 ? -7.105 -4.964 1.915 1.00 97.56 185 THR A CA 1
ATOM 1417 C C . THR A 1 185 ? -6.853 -4.139 0.660 1.00 97.56 185 THR A C 1
ATOM 1419 O O . THR A 1 185 ? -7.667 -4.109 -0.259 1.00 97.56 185 THR A O 1
ATOM 1422 N N . LEU A 1 186 ? -5.715 -3.458 0.623 1.00 97.31 186 LEU A N 1
ATOM 1423 C CA . LEU A 1 186 ? -5.320 -2.600 -0.483 1.00 97.31 186 LEU A CA 1
ATOM 1424 C C . LEU A 1 186 ? -4.064 -3.177 -1.121 1.00 97.31 186 LEU A C 1
ATOM 1426 O O . LEU A 1 186 ? -3.035 -3.286 -0.456 1.00 97.31 186 LEU A O 1
ATOM 1430 N N . LEU A 1 187 ? -4.149 -3.520 -2.405 1.00 97.88 187 LEU A N 1
ATOM 1431 C CA . LEU A 1 187 ? -3.030 -3.987 -3.218 1.00 97.88 187 LEU A CA 1
ATOM 1432 C C . LEU A 1 187 ? -2.681 -2.913 -4.243 1.00 97.88 187 LEU A C 1
ATOM 1434 O O . LEU A 1 187 ? -3.546 -2.438 -4.978 1.00 97.88 187 LEU A O 1
ATOM 1438 N N . ARG A 1 188 ? -1.413 -2.514 -4.301 1.00 96.75 188 ARG A N 1
ATOM 1439 C CA . ARG A 1 188 ? -0.949 -1.471 -5.218 1.00 96.75 188 ARG A CA 1
ATOM 1440 C C . ARG A 1 188 ? 0.272 -1.941 -5.988 1.00 96.75 188 ARG A C 1
ATOM 1442 O O . ARG A 1 188 ? 1.310 -2.248 -5.400 1.00 96.75 188 ARG A O 1
ATOM 1449 N N . TRP A 1 189 ? 0.164 -1.930 -7.310 1.00 96.31 189 TRP A N 1
ATOM 1450 C CA . TRP A 1 189 ? 1.268 -2.163 -8.234 1.00 96.31 189 TRP A CA 1
ATOM 1451 C C . TRP A 1 189 ? 1.711 -0.844 -8.840 1.00 96.31 189 TRP A C 1
ATOM 1453 O O . TRP A 1 189 ? 0.887 -0.067 -9.321 1.00 96.31 189 TRP A O 1
ATOM 1463 N N . ILE A 1 190 ? 3.019 -0.607 -8.825 1.00 92.38 190 ILE A N 1
ATOM 1464 C CA . ILE A 1 190 ? 3.630 0.576 -9.419 1.00 92.38 190 ILE A CA 1
ATOM 1465 C C . ILE A 1 190 ? 4.536 0.119 -10.555 1.00 92.38 190 ILE A C 1
ATOM 1467 O O . ILE A 1 190 ? 5.389 -0.754 -10.380 1.00 92.38 190 ILE A O 1
ATOM 1471 N N . TYR A 1 191 ? 4.353 0.741 -11.712 1.00 90.88 191 TYR A N 1
ATOM 1472 C CA . TYR A 1 191 ? 5.270 0.669 -12.835 1.00 90.88 191 TYR A CA 1
ATOM 1473 C C . TYR A 1 191 ? 5.825 2.061 -13.106 1.00 90.88 191 TYR A C 1
ATOM 1475 O O . TYR A 1 191 ? 5.078 3.038 -13.134 1.00 90.88 191 TYR A O 1
ATOM 1483 N N . ALA A 1 192 ? 7.126 2.161 -13.332 1.00 87.88 192 ALA A N 1
ATOM 1484 C CA . ALA A 1 192 ? 7.763 3.395 -13.754 1.00 87.88 192 ALA A CA 1
ATOM 1485 C C . ALA A 1 192 ? 8.791 3.114 -14.845 1.00 87.88 192 ALA A C 1
ATOM 1487 O O . ALA A 1 192 ? 9.487 2.102 -14.825 1.00 87.88 192 ALA A O 1
ATOM 1488 N N . GLU A 1 193 ? 8.889 4.034 -15.789 1.00 86.38 193 GLU A N 1
ATOM 1489 C CA . GLU A 1 193 ? 9.899 4.085 -16.828 1.00 86.38 193 GLU A CA 1
ATOM 1490 C C . GLU A 1 193 ? 10.552 5.462 -16.777 1.00 86.38 193 GLU A C 1
ATOM 1492 O O . GLU A 1 193 ? 9.864 6.482 -16.683 1.00 86.38 193 GLU A O 1
ATOM 1497 N N . GLY A 1 194 ? 11.874 5.508 -16.850 1.00 82.12 194 GLY A N 1
ATOM 1498 C CA . GLY A 1 194 ? 12.617 6.753 -16.785 1.00 82.12 194 GLY A CA 1
ATOM 1499 C C . GLY A 1 194 ? 13.945 6.687 -17.515 1.00 82.12 194 GLY A C 1
ATOM 1500 O O . GLY A 1 194 ? 14.294 5.677 -18.118 1.00 82.12 194 GLY A O 1
ATOM 1501 N N . ARG A 1 195 ? 14.681 7.792 -17.487 1.00 80.81 195 ARG A N 1
ATOM 1502 C CA . ARG A 1 195 ? 16.034 7.903 -18.035 1.00 80.81 195 ARG A CA 1
ATOM 1503 C C . ARG A 1 195 ? 16.866 8.747 -17.089 1.00 80.81 195 ARG A C 1
ATOM 1505 O O . ARG A 1 195 ? 16.406 9.793 -16.629 1.00 80.81 195 ARG A O 1
ATOM 1512 N N . ASP A 1 196 ? 18.085 8.295 -16.815 1.00 74.19 196 ASP A N 1
ATOM 1513 C CA . ASP A 1 196 ? 18.947 8.895 -15.797 1.00 74.19 196 ASP A CA 1
ATOM 1514 C C . ASP A 1 196 ? 18.170 9.054 -14.471 1.00 74.19 196 ASP A C 1
ATOM 1516 O O . ASP A 1 196 ? 17.636 8.076 -13.952 1.00 74.19 196 ASP A O 1
ATOM 1520 N N . VAL A 1 197 ? 18.045 10.276 -13.945 1.00 71.56 197 VAL A N 1
ATOM 1521 C CA . VAL A 1 197 ? 17.307 10.578 -12.703 1.00 71.56 197 VAL A C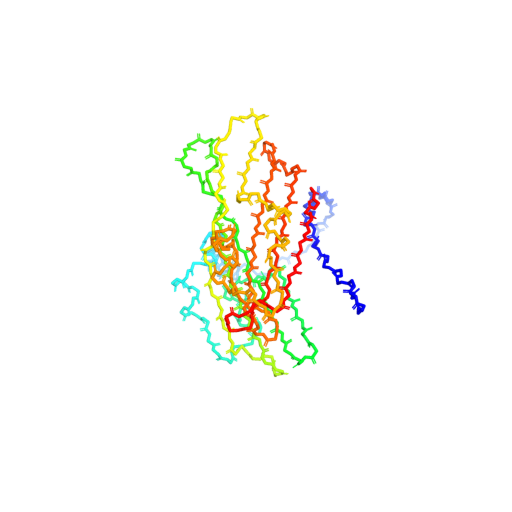A 1
ATOM 1522 C C . VAL A 1 197 ? 15.838 10.964 -12.922 1.00 71.56 197 VAL A C 1
ATOM 1524 O O . VAL A 1 197 ? 15.135 11.248 -11.959 1.00 71.56 197 VAL A O 1
ATOM 1527 N N . SER A 1 198 ? 15.371 11.018 -14.172 1.00 75.56 198 SER A N 1
ATOM 1528 C CA . SER A 1 198 ? 14.026 11.504 -14.510 1.00 75.56 198 SER A CA 1
ATOM 1529 C C . SER A 1 198 ? 13.051 10.355 -14.740 1.00 75.56 198 SER A C 1
ATOM 1531 O O . SER A 1 198 ? 13.380 9.387 -15.426 1.00 75.56 198 SER A O 1
ATOM 1533 N N . ILE A 1 199 ? 11.826 10.492 -14.231 1.00 80.00 199 ILE A N 1
ATOM 1534 C CA . ILE A 1 199 ? 10.701 9.617 -14.575 1.00 80.00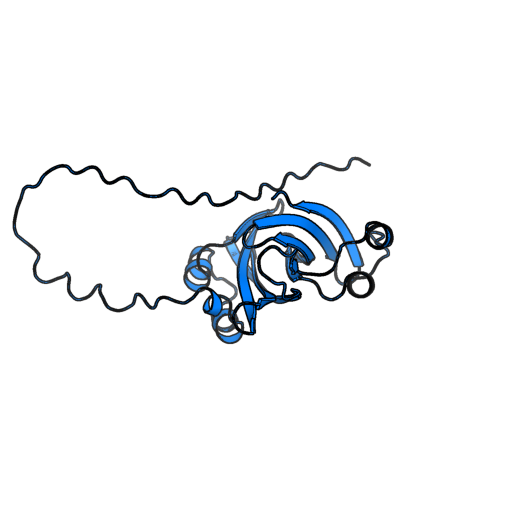 199 ILE A CA 1
ATOM 1535 C C . ILE A 1 199 ? 10.099 10.130 -15.885 1.00 80.00 199 ILE A C 1
ATOM 1537 O O . ILE A 1 199 ? 9.813 11.314 -16.018 1.00 80.00 199 ILE A O 1
ATOM 1541 N N . LEU A 1 200 ? 9.927 9.251 -16.869 1.00 84.69 200 LEU A N 1
ATOM 1542 C CA . LEU A 1 200 ? 9.315 9.583 -18.159 1.00 84.69 200 LEU A CA 1
ATOM 1543 C C . LEU A 1 200 ? 7.846 9.174 -18.202 1.00 84.69 200 LEU A C 1
ATOM 1545 O O . LEU A 1 200 ? 7.023 9.859 -18.809 1.00 84.69 200 LEU A O 1
ATOM 1549 N N . ARG A 1 201 ? 7.522 8.021 -17.612 1.00 88.19 201 ARG A N 1
ATOM 1550 C CA . ARG A 1 201 ? 6.173 7.454 -17.568 1.00 88.19 201 ARG A CA 1
ATOM 1551 C C . ARG A 1 201 ? 6.013 6.667 -16.282 1.00 88.19 201 ARG A C 1
ATOM 1553 O O . ARG A 1 201 ? 6.935 5.982 -15.857 1.00 88.19 201 ARG A O 1
ATOM 1560 N N . GLY A 1 202 ? 4.826 6.691 -15.703 1.00 90.25 202 GLY A N 1
ATOM 1561 C CA . GLY A 1 202 ? 4.480 5.759 -14.644 1.00 90.25 202 GLY A CA 1
ATOM 1562 C C . GLY A 1 202 ? 3.042 5.308 -14.768 1.00 90.25 202 GLY A C 1
ATOM 1563 O O . GLY A 1 202 ? 2.215 5.977 -15.386 1.00 90.25 202 GLY A O 1
ATOM 1564 N N . GLN A 1 203 ? 2.756 4.153 -14.196 1.00 94.19 203 GLN A N 1
ATOM 1565 C CA . GLN A 1 203 ? 1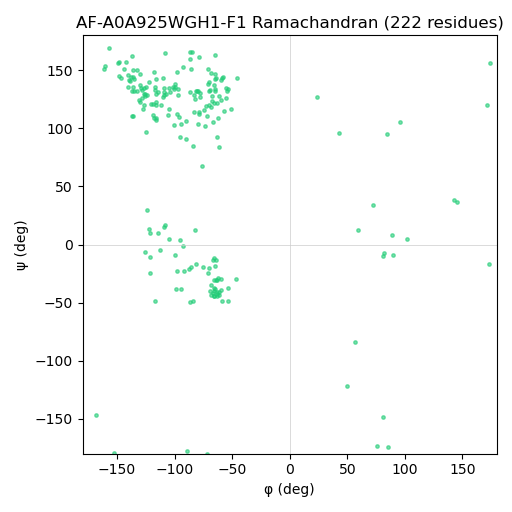.421 3.602 -14.085 1.00 94.19 203 GLN A CA 1
ATOM 1566 C C . GLN A 1 203 ? 1.232 3.057 -12.684 1.00 94.19 203 GLN A C 1
ATOM 1568 O O . GLN A 1 203 ? 2.168 2.591 -12.031 1.00 94.19 203 GLN A O 1
ATOM 1573 N N . GLU A 1 204 ? -0.009 3.095 -12.245 1.00 95.31 204 GLU A N 1
ATOM 1574 C CA . GLU A 1 204 ? -0.425 2.527 -10.986 1.00 95.31 204 GLU A CA 1
ATOM 1575 C C . GLU A 1 204 ? -1.724 1.768 -11.182 1.00 95.31 204 GLU A C 1
ATOM 1577 O O . GLU A 1 204 ? -2.648 2.273 -11.821 1.00 95.31 204 GLU A O 1
ATOM 1582 N N . LEU A 1 205 ? -1.784 0.578 -10.593 1.00 97.81 205 LEU A N 1
ATOM 1583 C CA . LEU A 1 205 ? -3.009 -0.172 -10.382 1.00 97.81 205 LEU A CA 1
ATOM 1584 C C . LEU A 1 205 ? -3.212 -0.305 -8.877 1.00 97.81 205 LEU A C 1
ATOM 1586 O O . LEU A 1 205 ? -2.347 -0.824 -8.172 1.00 97.81 205 LEU A O 1
ATOM 1590 N N . LEU A 1 206 ? -4.355 0.172 -8.411 1.00 97.44 206 LEU A N 1
ATOM 1591 C CA . LEU A 1 206 ? -4.849 0.023 -7.056 1.00 97.44 206 LEU A CA 1
ATOM 1592 C C . LEU A 1 206 ? -6.029 -0.943 -7.088 1.00 97.44 206 LEU A C 1
ATOM 1594 O O . LEU A 1 206 ? -6.946 -0.733 -7.872 1.00 97.44 206 LEU A O 1
ATOM 1598 N N . VAL A 1 207 ? -6.025 -1.964 -6.243 1.00 98.19 207 VAL A N 1
ATOM 1599 C CA . VAL A 1 207 ? -7.119 -2.931 -6.104 1.00 98.19 207 VAL A CA 1
ATOM 1600 C C . VAL A 1 207 ? -7.523 -2.983 -4.637 1.00 98.19 207 VAL A C 1
ATOM 1602 O O . VAL A 1 207 ? -6.658 -3.139 -3.769 1.00 98.19 207 VAL A O 1
ATOM 1605 N N . ARG A 1 208 ? -8.822 -2.850 -4.354 1.00 98.19 208 ARG A N 1
ATOM 1606 C CA . ARG A 1 208 ? -9.379 -3.072 -3.014 1.00 98.19 208 ARG A CA 1
ATOM 1607 C C . ARG A 1 208 ? -10.005 -4.451 -2.943 1.00 98.19 208 ARG A C 1
ATOM 1609 O O . ARG A 1 208 ? -10.745 -4.851 -3.840 1.00 98.19 208 ARG A O 1
ATOM 1616 N N . VAL A 1 209 ? -9.722 -5.153 -1.859 1.00 98.31 209 VAL A N 1
ATOM 1617 C CA . VAL A 1 209 ? -10.148 -6.529 -1.625 1.00 98.31 209 VAL A CA 1
ATOM 1618 C C . VAL A 1 209 ? -10.878 -6.593 -0.291 1.00 98.31 209 VAL A C 1
ATOM 1620 O O . VAL A 1 209 ? -10.355 -6.142 0.732 1.00 98.31 209 VAL A O 1
ATOM 1623 N N . ASP A 1 210 ? -12.078 -7.164 -0.302 1.00 97.19 210 ASP A N 1
ATOM 1624 C CA . ASP A 1 210 ? -12.778 -7.560 0.915 1.00 97.19 210 ASP A CA 1
ATOM 1625 C C . ASP A 1 210 ? -12.547 -9.050 1.151 1.00 97.19 210 ASP A C 1
ATOM 1627 O O . ASP A 1 210 ? -12.994 -9.896 0.374 1.00 97.19 210 ASP A O 1
ATOM 1631 N N . VAL A 1 211 ? -11.801 -9.354 2.214 1.00 92.44 211 VAL A N 1
ATOM 1632 C CA . VAL A 1 211 ? -11.304 -10.693 2.554 1.00 92.44 211 VAL A CA 1
ATOM 1633 C C . VAL A 1 211 ? -10.474 -11.299 1.413 1.00 92.44 211 VAL A C 1
ATOM 1635 O O . VAL A 1 211 ? -9.258 -11.125 1.412 1.00 92.44 211 VAL A O 1
ATOM 1638 N N . GLU A 1 212 ? -11.120 -11.924 0.428 1.00 95.75 212 GLU A N 1
ATOM 1639 C CA . GLU A 1 212 ? -10.488 -12.560 -0.736 1.00 95.75 212 GLU A CA 1
ATOM 1640 C C . GLU A 1 212 ? -11.023 -12.066 -2.085 1.00 95.75 212 GLU A C 1
ATOM 1642 O O . GLU A 1 212 ? -10.481 -12.445 -3.117 1.00 95.75 212 GLU A O 1
ATOM 1647 N N . VAL A 1 213 ? -12.065 -11.230 -2.126 1.00 98.00 213 VAL A N 1
ATOM 1648 C CA . VAL A 1 213 ? -12.711 -10.826 -3.387 1.00 98.00 213 VAL A CA 1
ATOM 1649 C C . VAL A 1 213 ? -12.411 -9.367 -3.704 1.00 98.00 213 VAL A C 1
ATOM 1651 O O . VAL A 1 213 ? -12.506 -8.491 -2.844 1.00 98.00 213 VAL A O 1
ATOM 1654 N N . VAL A 1 214 ? -12.052 -9.090 -4.957 1.00 98.06 214 VAL A N 1
ATOM 1655 C CA . VAL A 1 214 ? -11.847 -7.731 -5.459 1.00 98.06 214 VAL A CA 1
ATOM 1656 C C . VAL A 1 214 ? -13.173 -6.978 -5.452 1.00 98.06 214 VAL A C 1
ATOM 1658 O O . VAL A 1 214 ? -14.120 -7.369 -6.127 1.00 98.06 214 VAL A O 1
ATOM 1661 N N . MET A 1 215 ? -13.224 -5.860 -4.734 1.00 98.06 215 MET A N 1
ATOM 1662 C CA . MET A 1 215 ? -14.410 -5.005 -4.637 1.00 98.06 215 MET A CA 1
ATOM 1663 C C . MET A 1 215 ? -14.384 -3.862 -5.641 1.00 98.06 215 MET A C 1
ATOM 1665 O O . MET A 1 215 ? -15.414 -3.501 -6.203 1.00 98.06 215 MET A O 1
ATOM 1669 N N . ASP A 1 216 ? -13.207 -3.284 -5.863 1.00 97.50 216 ASP A N 1
ATOM 1670 C CA . ASP A 1 216 ? -12.982 -2.268 -6.878 1.00 97.50 216 ASP A CA 1
ATOM 1671 C C . ASP A 1 216 ? -11.507 -2.216 -7.287 1.00 97.50 216 ASP A C 1
ATOM 1673 O O . ASP A 1 216 ? -10.630 -2.828 -6.667 1.00 97.50 216 ASP A O 1
ATOM 1677 N N . PHE A 1 217 ? -11.239 -1.483 -8.364 1.00 97.31 217 PHE A N 1
ATOM 1678 C CA . PHE A 1 217 ? -9.884 -1.143 -8.755 1.00 97.31 217 PHE A CA 1
ATOM 1679 C C . PHE A 1 217 ? -9.837 0.212 -9.459 1.00 97.31 217 PHE A C 1
ATOM 1681 O O . PHE A 1 217 ? -10.810 0.668 -10.059 1.00 97.31 217 PHE A O 1
ATOM 1688 N N . ALA A 1 218 ? -8.670 0.842 -9.419 1.00 96.62 218 ALA A N 1
ATOM 1689 C CA . ALA A 1 218 ? -8.371 2.066 -10.137 1.00 96.62 218 ALA A CA 1
ATOM 1690 C C . ALA A 1 218 ? -7.024 1.924 -10.842 1.00 96.62 218 ALA A C 1
ATOM 1692 O O . ALA A 1 218 ? -6.029 1.526 -10.240 1.00 96.62 218 ALA A O 1
ATOM 1693 N N . HIS A 1 219 ? -6.987 2.285 -12.121 1.00 96.19 219 HIS A N 1
ATOM 1694 C CA . HIS A 1 219 ? -5.756 2.366 -12.895 1.00 96.19 219 HIS A CA 1
ATOM 1695 C C . HIS A 1 219 ? -5.521 3.808 -13.338 1.00 96.19 219 HIS A C 1
ATOM 1697 O O . HIS A 1 219 ? -6.431 4.454 -13.861 1.00 96.19 219 HIS A O 1
ATOM 1703 N N . ARG A 1 220 ? -4.298 4.311 -13.162 1.00 94.19 220 ARG A N 1
ATOM 1704 C CA . ARG A 1 220 ? -3.926 5.656 -13.609 1.00 94.19 220 ARG A CA 1
ATOM 1705 C C . ARG A 1 220 ? -2.501 5.725 -14.126 1.00 94.19 220 ARG A C 1
ATOM 1707 O O . ARG A 1 220 ? -1.611 5.028 -13.648 1.00 94.19 220 ARG A O 1
ATOM 1714 N N . ASN A 1 221 ? -2.286 6.653 -15.053 1.00 92.06 221 ASN A N 1
ATOM 1715 C CA . ASN A 1 221 ? -0.945 7.082 -15.420 1.00 92.06 221 ASN A CA 1
ATOM 1716 C C . ASN A 1 221 ? -0.434 8.071 -14.364 1.00 92.06 221 ASN A C 1
ATOM 1718 O O . ASN A 1 221 ? -1.138 9.013 -13.991 1.00 92.06 221 ASN A O 1
ATOM 1722 N N . LEU A 1 222 ? 0.790 7.863 -13.897 1.00 85.44 222 LEU A N 1
ATOM 1723 C CA . LEU A 1 222 ? 1.494 8.801 -13.035 1.00 85.44 222 LEU A CA 1
ATOM 1724 C C . LEU A 1 222 ? 2.104 9.888 -13.919 1.00 85.44 222 LEU A C 1
ATOM 1726 O O . LEU A 1 222 ? 2.714 9.592 -14.952 1.00 85.44 222 LEU A O 1
ATOM 1730 N N . LYS A 1 223 ? 1.899 11.147 -13.532 1.00 76.31 223 LYS A N 1
ATOM 1731 C CA . LYS A 1 223 ? 2.545 12.272 -14.206 1.00 76.31 223 LYS A CA 1
ATOM 1732 C C . LYS A 1 223 ? 4.049 12.250 -13.878 1.00 76.31 223 LYS A C 1
ATOM 1734 O O . LYS A 1 223 ? 4.373 11.930 -12.732 1.00 76.31 223 LYS A O 1
ATOM 1739 N N . PRO A 1 224 ? 4.919 12.539 -14.861 1.00 61.00 224 PRO A N 1
ATOM 1740 C CA . PRO A 1 224 ? 6.330 12.835 -14.622 1.00 61.00 224 PRO A CA 1
ATOM 1741 C C . PRO A 1 224 ? 6.528 13.934 -13.578 1.00 61.00 224 PRO A C 1
ATOM 1743 O O . PRO A 1 224 ? 5.675 14.855 -13.539 1.00 61.00 224 PRO A O 1
#

Nearest PDB structures (foldseek):
  8rta-assembly1_G  TM=5.572E-01  e=1.888E-01  Escherichia coli
  8rtd-assembly1_S  TM=5.572E-01  e=2.777E-01  Escherichia coli
  7q1v-assembly1_D  TM=5.572E-01  e=4.083E-01  Escherichia coli
  7o41-assembly1_E-5  TM=5.572E-01  e=4.083E-01  Escherichia coli
  6rw8-assembly1_A  TM=2.254E-01  e=1.909E+00  Xenorhabdus nematophila

Secondary structure (DSSP, 8-state):
-------------------------------TTSSSSSSS------TTTTT-HHHHHTT--TT--HHHHHHHH-S-SEEEE-TTS-EEEEEEEEEEEEEETTEEEEEEEEEEEEEE-TTS-EEEEEEEEEEEEBPP--TTSEEEES----HHHHTT--TTT-BHHHHHHHH-S-SEEEE-TT--EEEEEEEEEEETTEEEEEEEEEEEEETTEEEEEEEEEEP-

Solvent-accessible surface area (backbone atoms only — not comparable to full-atom values): 13273 Å² total; per-residue (Å²): 134,87,81,78,85,77,87,81,84,80,83,78,86,78,86,81,80,89,81,92,78,92,81,82,88,85,88,83,92,88,72,95,83,78,72,86,77,81,81,82,76,85,72,78,72,51,74,80,60,55,65,32,64,76,71,42,62,75,71,64,55,74,65,37,39,65,69,58,50,32,72,70,61,45,76,57,75,45,76,48,73,39,96,80,54,13,32,23,41,34,36,70,44,78,42,79,38,64,78,48,96,88,25,51,36,26,35,37,29,33,37,37,32,40,33,24,41,72,86,50,26,28,72,49,76,39,76,29,80,17,58,22,50,25,48,59,46,62,89,81,34,74,30,42,27,33,57,84,82,49,68,73,61,56,69,66,62,39,64,78,70,32,35,52,65,58,54,31,70,75,66,43,79,45,27,41,54,42,53,50,58,90,62,38,38,31,39,28,40,51,23,38,32,24,42,75,94,43,60,68,41,30,37,36,42,40,37,36,24,56,96,52,32,23,66,46,72,51,76,48,74,46,79,102

Foldseek 3Di:
DDDDDDDDDQDDDDDDDDDDDDDDDDDDDDDPPPPVPPPPDPPVCDLVNLQDPVQQVVLDDWFDAPVSSCVRNPAASDKDQDPQLKIKGKHKDWDFDDPDVQFGFKIKIWMKMFMAHNVRTTDDMDIDIAIQTWGGDDAFDKIKTADDDDPVLVVVADAPPDWPVNNCVSRPAASDWDADNVGWIKGKTKMFMDHDPDTPKIKMKIFTHDPIGTHDIDIDIDDD